Protein AF-A0A0N1IHG7-F1 (afdb_monomer_lite)

Radius of gyration: 20.76 Å; chains: 1; bounding box: 56×46×60 Å

Structure (mmCIF, N/CA/C/O backbone):
data_AF-A0A0N1IHG7-F1
#
_entry.id   AF-A0A0N1IHG7-F1
#
loop_
_atom_site.group_PDB
_atom_site.id
_atom_site.type_symbol
_atom_site.label_atom_id
_atom_site.label_alt_id
_atom_site.label_comp_id
_atom_site.label_asym_id
_atom_site.label_entity_id
_atom_site.label_seq_id
_atom_site.pdbx_PDB_ins_code
_atom_site.Cartn_x
_atom_site.Cartn_y
_atom_site.Cartn_z
_atom_site.occupancy
_atom_site.B_iso_or_equiv
_atom_site.auth_seq_id
_atom_site.auth_comp_id
_atom_site.auth_asym_id
_atom_site.auth_atom_id
_atom_site.pdbx_PDB_model_num
ATOM 1 N N . MET A 1 1 ? -15.729 8.160 -30.202 1.00 29.27 1 MET A N 1
ATOM 2 C CA . MET A 1 1 ? -15.538 6.696 -30.216 1.00 29.27 1 MET A CA 1
ATOM 3 C C . MET A 1 1 ? -15.506 6.247 -28.772 1.00 29.27 1 MET A C 1
ATOM 5 O O . MET A 1 1 ? -14.594 6.650 -28.059 1.00 29.27 1 MET A O 1
ATOM 9 N N . SER A 1 2 ? -16.552 5.561 -28.315 1.00 24.92 2 SER A N 1
ATOM 10 C CA . SER A 1 2 ? -16.575 4.962 -26.982 1.00 24.92 2 SER A CA 1
ATOM 11 C C . SER A 1 2 ? -15.458 3.929 -26.916 1.00 24.92 2 SER A C 1
ATOM 13 O O . SER A 1 2 ? -15.389 3.026 -27.747 1.00 24.92 2 SER A O 1
ATOM 15 N N . LEU A 1 3 ? -14.539 4.114 -25.973 1.00 27.12 3 LEU A N 1
ATOM 16 C CA . LEU A 1 3 ? -13.609 3.069 -25.578 1.00 27.12 3 LEU A CA 1
ATOM 17 C C . LEU A 1 3 ? -14.445 2.049 -24.812 1.00 27.12 3 LEU A C 1
ATOM 19 O O . LEU A 1 3 ? -14.633 2.182 -23.605 1.00 27.12 3 LEU A O 1
ATOM 23 N N . ASP A 1 4 ? -15.023 1.100 -25.545 1.00 29.78 4 ASP A N 1
ATOM 24 C CA . ASP A 1 4 ? -15.575 -0.101 -24.941 1.00 29.78 4 ASP A CA 1
ATOM 25 C C . ASP A 1 4 ? -14.462 -0.745 -24.120 1.00 29.78 4 ASP A C 1
ATOM 27 O O . ASP A 1 4 ? -13.365 -1.024 -24.615 1.00 29.78 4 ASP A O 1
ATOM 31 N N . HIS A 1 5 ? -14.741 -0.912 -22.832 1.00 37.22 5 HIS A N 1
ATOM 32 C CA . HIS A 1 5 ? -13.930 -1.710 -21.939 1.00 37.22 5 HIS A CA 1
ATOM 33 C C . HIS A 1 5 ? -13.859 -3.118 -22.533 1.00 37.22 5 HIS A C 1
ATOM 35 O O . HIS A 1 5 ? -14.821 -3.873 -22.448 1.00 37.22 5 HIS A O 1
ATOM 41 N N . GLN A 1 6 ? -12.731 -3.481 -23.144 1.00 35.56 6 GLN A N 1
ATOM 42 C CA . GLN A 1 6 ? -12.435 -4.885 -23.394 1.00 35.56 6 GLN A CA 1
ATOM 43 C C . GLN A 1 6 ? -12.382 -5.571 -22.026 1.00 35.56 6 GLN A C 1
ATOM 45 O O . GLN A 1 6 ? -11.442 -5.367 -21.254 1.00 35.56 6 GLN A O 1
ATOM 50 N N . GLU A 1 7 ? -13.435 -6.316 -21.695 1.00 34.97 7 GLU A N 1
ATOM 51 C CA . GLU A 1 7 ? -13.493 -7.140 -20.496 1.00 34.97 7 GLU A CA 1
ATOM 52 C C . GLU A 1 7 ? -12.372 -8.183 -20.576 1.00 34.97 7 GLU A C 1
ATOM 54 O O . GLU A 1 7 ? -12.338 -9.043 -21.449 1.00 34.97 7 GLU A O 1
ATOM 59 N N . LEU A 1 8 ? -11.399 -8.075 -19.670 1.00 36.69 8 LEU A N 1
ATOM 60 C CA . LEU A 1 8 ? -10.253 -8.982 -19.548 1.00 36.69 8 LEU A CA 1
ATOM 61 C C . LEU A 1 8 ? -10.621 -10.263 -18.760 1.00 36.69 8 LEU A C 1
ATOM 63 O O . LEU A 1 8 ? -9.772 -10.894 -18.121 1.00 36.69 8 LEU A O 1
ATOM 67 N N . THR A 1 9 ? -11.894 -10.653 -18.802 1.00 35.91 9 THR A N 1
ATOM 68 C CA . THR A 1 9 ? -12.487 -11.807 -18.107 1.00 35.91 9 THR A CA 1
ATOM 69 C C . THR A 1 9 ? -11.886 -13.131 -18.581 1.00 35.91 9 THR A C 1
ATOM 71 O O . THR A 1 9 ? -11.551 -13.981 -17.756 1.00 35.91 9 THR A O 1
ATOM 74 N N . ASP A 1 10 ? -11.589 -13.255 -19.876 1.00 30.66 10 ASP A N 1
ATOM 75 C CA . ASP A 1 10 ? -11.078 -14.485 -20.513 1.00 30.66 10 ASP A CA 1
ATOM 76 C C . ASP A 1 10 ? -9.675 -14.928 -20.053 1.00 30.66 10 ASP A C 1
ATOM 78 O O . ASP A 1 10 ? -9.200 -16.016 -20.375 1.00 30.66 10 ASP A O 1
ATOM 82 N N . ILE A 1 11 ? -8.984 -14.086 -19.285 1.00 34.50 11 ILE A N 1
ATOM 83 C CA . ILE A 1 11 ? -7.619 -14.314 -18.782 1.00 34.50 11 ILE A CA 1
ATOM 84 C C . ILE A 1 11 ? -7.539 -14.223 -17.251 1.00 34.50 11 ILE A C 1
ATOM 86 O O . ILE A 1 11 ? -6.444 -14.194 -16.685 1.00 34.50 11 ILE A O 1
ATOM 90 N N . GLY A 1 12 ? -8.695 -14.180 -16.577 1.00 30.64 12 GLY A N 1
ATOM 91 C CA . GLY A 1 12 ? -8.805 -14.133 -15.120 1.00 30.64 12 GLY A CA 1
ATOM 92 C C . GLY A 1 12 ? -8.640 -12.744 -14.501 1.00 30.64 12 GLY A C 1
ATOM 93 O O . GLY A 1 12 ? -8.344 -12.662 -13.310 1.00 30.64 12 GLY A O 1
ATOM 94 N N . PHE A 1 13 ? -8.811 -11.672 -15.282 1.00 31.95 13 PHE A N 1
ATOM 95 C CA . PHE A 1 13 ? -8.812 -10.296 -14.791 1.00 31.95 13 PHE A CA 1
ATOM 96 C C . PHE A 1 13 ? -10.245 -9.752 -14.818 1.00 31.95 13 PHE A C 1
ATOM 98 O O . PHE A 1 13 ? -10.662 -9.054 -15.739 1.00 31.95 13 PHE A O 1
ATOM 105 N N . GLU A 1 14 ? -11.026 -10.094 -13.798 1.00 37.38 14 GLU A N 1
ATOM 106 C CA . GLU A 1 14 ? -12.290 -9.408 -13.543 1.00 37.38 14 GLU A CA 1
ATOM 107 C C . GLU A 1 14 ? -11.989 -8.046 -12.918 1.00 37.38 14 GLU A C 1
ATOM 109 O O . GLU A 1 14 ? -11.330 -7.947 -11.879 1.00 37.38 14 GLU A O 1
ATOM 114 N N . HIS A 1 15 ? -12.519 -6.979 -13.513 1.00 36.69 15 HIS A N 1
ATOM 115 C CA . HIS A 1 15 ? -12.755 -5.760 -12.757 1.00 36.69 15 HIS A CA 1
ATOM 116 C C . HIS A 1 15 ? -13.780 -6.143 -11.685 1.00 36.69 15 HIS A C 1
ATOM 118 O O . HIS A 1 15 ? -14.949 -6.330 -12.004 1.00 36.69 15 HIS A O 1
ATOM 124 N N . ILE A 1 16 ? -13.335 -6.363 -10.444 1.00 39.72 16 ILE A N 1
ATOM 125 C CA . ILE A 1 16 ? -14.184 -6.879 -9.363 1.00 39.72 16 ILE A CA 1
ATOM 126 C C . ILE A 1 16 ? -15.260 -5.833 -9.033 1.00 39.72 16 ILE A C 1
ATOM 128 O O . ILE A 1 16 ? -15.091 -4.987 -8.157 1.00 39.72 16 ILE A O 1
ATOM 132 N N . SER A 1 17 ? -16.363 -5.869 -9.774 1.00 34.59 17 SER A N 1
ATOM 133 C CA . SER A 1 17 ? -17.566 -5.069 -9.554 1.00 34.59 17 SER A CA 1
ATOM 134 C C . SER A 1 17 ? -18.592 -5.830 -8.703 1.00 34.59 17 SER A C 1
ATOM 136 O O . SER A 1 17 ? -19.534 -5.227 -8.192 1.00 34.59 17 SER A O 1
ATOM 138 N N . GLY A 1 18 ? -18.381 -7.134 -8.464 1.00 38.06 18 GLY A N 1
ATOM 139 C CA . GLY A 1 18 ? -19.281 -8.007 -7.709 1.00 38.06 18 GLY A CA 1
ATOM 140 C C . GLY A 1 18 ? -18.638 -8.675 -6.488 1.00 38.06 18 GLY A C 1
ATOM 141 O O . GLY A 1 18 ? -17.516 -9.175 -6.533 1.00 38.06 18 GLY A O 1
ATOM 142 N N . LYS A 1 19 ? -19.382 -8.742 -5.373 1.00 45.25 19 LYS A N 1
ATOM 143 C CA . LYS A 1 19 ? -18.964 -9.434 -4.135 1.00 45.25 19 LYS A CA 1
ATOM 144 C C . LYS A 1 19 ? -18.902 -10.969 -4.267 1.00 45.25 19 LYS A C 1
ATOM 146 O O . LYS A 1 19 ? -18.224 -11.592 -3.456 1.00 45.25 19 LYS A O 1
ATOM 151 N N . ARG A 1 20 ? -19.613 -11.577 -5.230 1.00 41.41 20 ARG A N 1
ATOM 152 C CA . ARG A 1 20 ? -19.748 -13.045 -5.356 1.00 41.41 20 ARG A CA 1
ATOM 153 C C . ARG A 1 20 ? -18.554 -13.717 -6.050 1.00 41.41 20 ARG A C 1
ATOM 155 O O . ARG A 1 20 ? -18.070 -14.714 -5.524 1.00 41.41 20 ARG A O 1
ATOM 162 N N . ASP A 1 21 ? -18.015 -13.137 -7.123 1.00 49.88 21 ASP A N 1
ATOM 163 C CA . ASP A 1 21 ? -16.939 -13.772 -7.913 1.00 49.88 21 ASP A CA 1
ATOM 164 C C . ASP A 1 21 ? -15.535 -13.539 -7.327 1.00 49.88 21 ASP A C 1
ATOM 166 O O . ASP A 1 21 ? -14.625 -14.362 -7.466 1.00 49.88 21 ASP A O 1
ATOM 170 N N . ARG A 1 22 ? -15.379 -12.470 -6.533 1.00 49.56 22 ARG A N 1
ATOM 171 C CA . ARG A 1 22 ? -14.119 -12.105 -5.868 1.00 49.56 22 ARG A CA 1
ATOM 172 C C . ARG A 1 22 ? -13.537 -13.230 -5.010 1.00 49.56 22 ARG A C 1
ATOM 174 O O . ARG A 1 22 ? -12.352 -13.532 -5.111 1.00 49.56 22 ARG A O 1
ATOM 181 N N . ALA A 1 23 ? -14.351 -13.822 -4.138 1.00 52.00 23 ALA A N 1
ATOM 182 C CA . ALA A 1 23 ? -13.887 -14.835 -3.190 1.00 52.00 23 ALA A CA 1
ATOM 183 C C . ALA A 1 23 ? -13.467 -16.130 -3.904 1.00 52.00 23 ALA A C 1
ATOM 185 O O . ALA A 1 23 ? -12.446 -16.724 -3.562 1.00 52.00 23 ALA A O 1
ATOM 186 N N . MET A 1 24 ? -14.215 -16.531 -4.936 1.00 51.03 24 MET A N 1
ATOM 187 C CA . MET A 1 24 ? -13.922 -17.723 -5.732 1.00 51.03 24 MET A CA 1
ATOM 188 C C . MET A 1 24 ? -12.619 -17.561 -6.526 1.00 51.03 24 MET A C 1
ATOM 190 O O . MET A 1 24 ? -11.776 -18.460 -6.524 1.00 51.03 24 MET A O 1
ATOM 194 N N . ASN A 1 25 ? -12.407 -16.384 -7.121 1.00 53.41 25 ASN A N 1
ATOM 195 C CA . ASN A 1 25 ? -11.183 -16.062 -7.851 1.00 53.41 25 ASN A CA 1
ATOM 196 C C . ASN A 1 25 ? -9.951 -15.971 -6.936 1.00 53.41 25 ASN A C 1
ATOM 198 O O . ASN A 1 25 ? -8.902 -16.522 -7.277 1.00 53.41 25 ASN A O 1
ATOM 202 N N . ILE A 1 26 ? -10.080 -15.368 -5.748 1.00 56.19 26 ILE A N 1
ATOM 203 C CA . ILE A 1 26 ? -9.013 -15.359 -4.732 1.00 56.19 26 ILE A CA 1
ATOM 204 C C . ILE A 1 26 ? -8.651 -16.790 -4.316 1.00 56.19 26 ILE A C 1
ATOM 206 O O . ILE A 1 26 ? -7.471 -17.146 -4.341 1.00 56.19 26 ILE A O 1
ATOM 210 N N . ASN A 1 27 ? -9.650 -17.625 -4.011 1.00 57.03 27 ASN A N 1
ATOM 211 C CA . ASN A 1 27 ? -9.433 -19.019 -3.622 1.00 57.03 27 ASN A CA 1
ATOM 212 C C . ASN A 1 27 ? -8.726 -19.815 -4.727 1.00 57.03 27 ASN A C 1
ATOM 214 O O . ASN A 1 27 ? -7.781 -20.551 -4.446 1.00 57.03 27 ASN A O 1
ATOM 218 N N . ARG A 1 28 ? -9.120 -19.625 -5.994 1.00 58.19 28 ARG A N 1
ATOM 219 C CA . ARG A 1 28 ? -8.477 -20.269 -7.148 1.00 58.19 28 ARG A CA 1
ATOM 220 C C . ARG A 1 28 ? -6.999 -19.887 -7.254 1.00 58.19 28 ARG A C 1
ATOM 222 O O . ARG A 1 28 ? -6.150 -20.772 -7.322 1.00 58.19 28 ARG A O 1
ATOM 229 N N . VAL A 1 29 ? -6.680 -18.591 -7.209 1.00 56.41 29 VAL A N 1
ATOM 230 C CA . VAL A 1 29 ? -5.293 -18.093 -7.299 1.00 56.41 29 VAL A CA 1
ATOM 231 C C . VAL A 1 29 ? -4.447 -18.559 -6.110 1.00 56.41 29 VAL A C 1
ATOM 233 O O . VAL A 1 29 ? -3.299 -18.959 -6.295 1.00 56.41 29 VAL A O 1
ATOM 236 N N . GLN A 1 30 ? -5.010 -18.570 -4.900 1.00 60.28 30 GLN A N 1
ATOM 237 C CA . GLN A 1 30 ? -4.320 -19.071 -3.708 1.00 60.28 30 GLN A CA 1
ATOM 238 C C . GLN A 1 30 ? -4.076 -20.587 -3.772 1.00 60.28 30 GLN A C 1
ATOM 240 O O . GLN A 1 30 ? -2.971 -21.025 -3.461 1.00 60.28 30 GLN A O 1
ATOM 245 N N . SER A 1 31 ? -5.060 -21.377 -4.220 1.00 54.59 31 SER A N 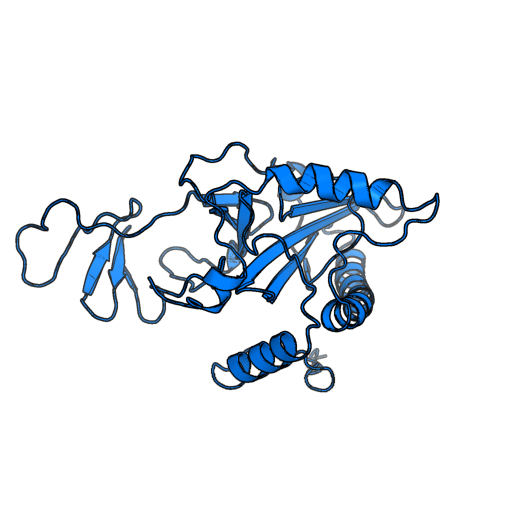1
ATOM 246 C CA . SER A 1 31 ? -4.948 -22.840 -4.338 1.00 54.59 31 SER A CA 1
ATOM 247 C C . SER A 1 31 ? -3.949 -23.295 -5.405 1.00 54.59 31 SER A C 1
ATOM 249 O O . SER A 1 31 ? -3.343 -24.355 -5.273 1.00 54.59 31 SER A O 1
ATOM 251 N N . ALA A 1 32 ? -3.741 -22.483 -6.448 1.00 53.59 32 ALA A N 1
ATOM 252 C CA . ALA A 1 32 ? -2.788 -22.770 -7.518 1.00 53.59 32 ALA A CA 1
ATOM 253 C C . ALA A 1 32 ? -1.330 -22.504 -7.104 1.00 53.59 32 ALA A C 1
ATOM 255 O O . ALA A 1 32 ? -0.395 -22.936 -7.783 1.00 53.59 32 ALA A O 1
ATOM 256 N N . LYS A 1 33 ? -1.117 -21.782 -5.998 1.00 60.56 33 LYS A N 1
ATOM 257 C CA . LYS A 1 33 ? 0.212 -21.356 -5.573 1.00 60.56 33 LYS A CA 1
ATOM 258 C C . LYS A 1 33 ? 0.940 -22.504 -4.888 1.00 60.56 33 LYS A C 1
ATOM 260 O O . LYS A 1 33 ? 0.543 -22.974 -3.826 1.00 60.56 33 LYS A O 1
ATOM 265 N N . GLN A 1 34 ? 2.058 -22.922 -5.469 1.00 55.75 34 GLN A N 1
ATOM 266 C CA . GLN A 1 34 ? 2.934 -23.912 -4.849 1.00 55.75 34 GLN A CA 1
ATOM 267 C C . GLN A 1 34 ? 3.624 -23.307 -3.614 1.00 55.75 34 GLN A C 1
ATOM 269 O O . GLN A 1 34 ? 4.513 -22.455 -3.724 1.00 55.75 34 GLN A O 1
ATOM 274 N N . ILE A 1 35 ? 3.196 -23.747 -2.430 1.00 59.44 35 ILE A N 1
ATOM 275 C CA . ILE A 1 35 ? 3.730 -23.321 -1.133 1.00 59.44 35 ILE A CA 1
ATOM 276 C C . ILE A 1 35 ? 5.043 -24.076 -0.882 1.00 59.44 35 ILE A C 1
ATOM 278 O O . ILE A 1 35 ? 5.054 -25.299 -0.813 1.00 59.44 35 ILE A O 1
ATOM 282 N N . GLY A 1 36 ? 6.161 -23.351 -0.789 1.00 55.41 36 GLY A N 1
ATOM 283 C CA . GLY A 1 36 ? 7.450 -23.918 -0.373 1.00 55.41 36 GLY A CA 1
ATOM 284 C C . GLY A 1 36 ? 7.579 -24.012 1.153 1.00 55.41 36 GLY A C 1
ATOM 285 O O . GLY A 1 36 ? 6.851 -23.344 1.882 1.00 55.41 36 GLY A O 1
ATOM 286 N N . ASP A 1 37 ? 8.557 -24.779 1.640 1.00 51.75 37 ASP A N 1
ATOM 287 C CA . ASP A 1 37 ? 8.625 -25.227 3.046 1.00 51.75 37 ASP A CA 1
ATOM 288 C C . ASP A 1 37 ? 8.897 -24.123 4.091 1.00 51.75 37 ASP A C 1
ATOM 290 O O . ASP A 1 37 ? 8.666 -24.326 5.283 1.00 51.75 37 ASP A O 1
ATOM 294 N N . LYS A 1 38 ? 9.415 -22.953 3.680 1.00 66.25 38 LYS A N 1
ATOM 295 C CA . LYS A 1 38 ? 9.784 -21.835 4.578 1.00 66.25 38 LYS A CA 1
ATOM 296 C C . LYS A 1 38 ? 9.524 -20.472 3.935 1.00 66.25 38 LYS A C 1
ATOM 298 O O . LYS A 1 38 ? 10.442 -19.850 3.402 1.00 66.25 38 LYS A O 1
ATOM 303 N N . LEU A 1 39 ? 8.274 -20.018 3.966 1.00 71.75 39 LEU A N 1
ATOM 304 C CA . LEU A 1 39 ? 7.884 -18.673 3.528 1.00 71.75 39 LEU A CA 1
ATOM 305 C C . LEU A 1 39 ? 8.076 -17.642 4.657 1.00 71.75 39 LEU A C 1
ATOM 307 O O . LEU A 1 39 ? 7.811 -17.969 5.815 1.00 71.75 39 LEU A O 1
ATOM 311 N N . PRO A 1 40 ? 8.508 -16.405 4.342 1.00 76.56 40 PRO A N 1
ATOM 312 C CA . PRO A 1 40 ? 8.537 -15.319 5.318 1.00 76.56 40 PRO A CA 1
ATOM 313 C C . PRO A 1 40 ? 7.111 -14.900 5.732 1.00 76.56 40 PRO A C 1
ATOM 315 O O . PRO A 1 40 ? 6.142 -15.245 5.042 1.00 76.56 40 PRO A O 1
ATOM 318 N N . PRO A 1 41 ? 6.961 -14.144 6.836 1.00 83.81 41 PRO A N 1
ATOM 319 C CA . PRO A 1 41 ? 5.683 -13.547 7.219 1.00 83.81 41 PRO A CA 1
ATOM 320 C C . PRO A 1 41 ? 5.040 -12.752 6.060 1.00 83.81 41 PRO A C 1
ATOM 322 O O . PRO A 1 41 ? 5.746 -12.093 5.291 1.00 83.81 41 PRO A O 1
ATOM 325 N N . PRO A 1 42 ? 3.705 -12.786 5.900 1.00 80.31 42 PRO A N 1
ATOM 326 C CA . PRO A 1 42 ? 3.033 -12.154 4.764 1.00 80.31 42 PRO A CA 1
ATOM 327 C C . PRO A 1 42 ? 2.925 -10.626 4.877 1.00 80.31 42 PRO A C 1
ATOM 329 O O . PRO A 1 42 ? 2.697 -9.968 3.862 1.00 80.31 42 PRO A O 1
ATOM 332 N N . TYR A 1 43 ? 3.090 -10.061 6.079 1.00 86.44 43 TYR A N 1
ATOM 333 C CA . TYR A 1 43 ? 2.893 -8.636 6.358 1.00 86.44 43 TYR A CA 1
ATOM 334 C C . TYR A 1 43 ? 4.183 -8.004 6.905 1.00 86.44 43 TYR A C 1
ATOM 336 O O . TYR A 1 43 ? 4.487 -8.188 8.082 1.00 86.44 43 TYR A O 1
ATOM 344 N N . PRO A 1 44 ? 4.969 -7.302 6.070 1.00 88.56 44 PRO A N 1
ATOM 345 C CA . PRO A 1 44 ? 6.137 -6.559 6.531 1.00 88.56 44 PRO A CA 1
ATOM 346 C C . PRO A 1 44 ? 5.745 -5.240 7.214 1.00 88.56 44 PRO A C 1
ATOM 348 O O . PRO A 1 44 ? 4.673 -4.687 6.965 1.00 88.56 44 PRO A O 1
ATOM 351 N N . ASN A 1 45 ? 6.632 -4.710 8.047 1.00 89.88 45 ASN A N 1
ATOM 352 C CA . ASN A 1 45 ? 6.504 -3.410 8.695 1.00 89.88 45 ASN A CA 1
ATOM 353 C C . ASN A 1 45 ? 6.881 -2.294 7.713 1.00 89.88 45 ASN A C 1
ATOM 355 O O . ASN A 1 45 ? 7.953 -2.321 7.103 1.00 89.88 45 ASN A O 1
ATOM 359 N N . GLY A 1 46 ? 6.002 -1.312 7.541 1.00 91.62 46 GLY A N 1
ATOM 360 C CA . GLY A 1 46 ? 6.204 -0.215 6.606 1.00 91.62 46 GLY A CA 1
ATOM 361 C C . GLY A 1 46 ? 4.926 0.519 6.216 1.00 91.62 46 GLY A C 1
ATOM 362 O O . GLY A 1 46 ? 3.839 0.263 6.730 1.00 91.62 46 GLY A O 1
ATOM 363 N N . TRP A 1 47 ? 5.067 1.437 5.263 1.00 92.00 47 TRP A N 1
ATOM 364 C CA . TRP A 1 47 ? 3.951 2.164 4.660 1.00 92.00 47 TRP A CA 1
ATOM 365 C C . TRP A 1 47 ? 3.281 1.349 3.558 1.00 92.00 47 TRP A C 1
ATOM 367 O O . TRP A 1 47 ? 3.978 0.707 2.784 1.00 92.00 47 TRP A O 1
ATOM 377 N N . PHE A 1 48 ? 1.955 1.418 3.427 1.00 91.12 48 PHE A N 1
ATOM 378 C CA . PHE A 1 48 ? 1.203 0.760 2.350 1.00 91.12 48 PHE A CA 1
ATOM 379 C C . PHE A 1 48 ? 0.103 1.670 1.801 1.00 91.12 48 PHE A C 1
ATOM 381 O O . PHE A 1 48 ? -0.675 2.231 2.572 1.00 91.12 48 PHE A O 1
ATOM 388 N N . ALA A 1 49 ? 0.008 1.797 0.476 1.00 90.69 49 ALA A N 1
ATOM 389 C CA . ALA A 1 49 ? -1.042 2.582 -0.172 1.00 90.69 49 ALA A CA 1
ATOM 390 C C . ALA A 1 49 ? -2.384 1.829 -0.125 1.00 90.69 49 ALA A C 1
ATOM 392 O O . ALA A 1 49 ? -2.503 0.694 -0.614 1.00 90.69 49 ALA A O 1
ATOM 393 N N . VAL A 1 50 ? -3.411 2.456 0.451 1.00 86.94 50 VAL A N 1
ATOM 394 C CA . VAL A 1 50 ? -4.706 1.799 0.703 1.00 86.94 50 VAL A CA 1
ATOM 395 C C . VAL A 1 50 ? -5.837 2.296 -0.188 1.00 86.94 50 VAL A C 1
ATOM 397 O O . VAL A 1 50 ? -6.669 1.479 -0.585 1.00 86.94 50 VAL A O 1
ATOM 400 N N . VAL A 1 51 ? -5.843 3.580 -0.551 1.00 87.31 51 VAL A N 1
ATOM 401 C CA . VAL A 1 51 ? -6.851 4.204 -1.422 1.00 87.31 51 VAL A CA 1
ATOM 402 C C . VAL A 1 51 ? -6.234 5.376 -2.184 1.00 87.31 51 VAL A C 1
ATOM 404 O O . VAL A 1 51 ? -5.306 6.010 -1.684 1.00 87.31 51 VAL A O 1
ATOM 407 N N . GLU A 1 52 ? -6.730 5.678 -3.384 1.00 87.19 52 GLU A N 1
ATOM 408 C CA . GLU A 1 52 ? -6.365 6.925 -4.063 1.00 87.19 52 GLU A CA 1
ATOM 409 C C . GLU A 1 52 ? -6.968 8.118 -3.316 1.00 87.19 52 GLU A C 1
ATOM 411 O O . GLU A 1 52 ? -8.152 8.115 -2.971 1.00 87.19 52 GLU A O 1
ATOM 416 N N . SER A 1 53 ? -6.191 9.183 -3.144 1.00 89.31 53 SER A N 1
ATOM 417 C CA . SER A 1 53 ? -6.640 10.432 -2.520 1.00 89.31 53 SER A CA 1
ATOM 418 C C . SER A 1 53 ? -7.921 10.964 -3.145 1.00 89.31 53 SER A C 1
ATOM 420 O O . SER A 1 53 ? -8.857 11.379 -2.468 1.00 89.31 53 SER A O 1
ATOM 422 N N . ARG A 1 54 ? -7.992 10.904 -4.478 1.00 85.81 54 ARG A N 1
ATOM 423 C CA . ARG A 1 54 ? -9.142 11.399 -5.234 1.00 85.81 54 ARG A CA 1
ATOM 424 C C . ARG A 1 54 ? -10.419 10.594 -4.986 1.00 85.81 54 ARG A C 1
ATOM 426 O O . ARG A 1 54 ? -11.491 11.143 -5.231 1.00 85.81 54 ARG A O 1
ATOM 433 N N . ASP A 1 55 ? -10.320 9.343 -4.546 1.00 85.19 55 ASP A N 1
ATOM 434 C CA . ASP A 1 55 ? -11.476 8.473 -4.315 1.00 85.19 55 ASP A CA 1
ATOM 435 C C . ASP A 1 55 ? -12.034 8.659 -2.891 1.00 85.19 55 ASP A C 1
ATOM 437 O O . ASP A 1 55 ? -13.221 8.432 -2.653 1.00 85.19 55 ASP A O 1
ATOM 441 N N . LEU A 1 56 ? -11.223 9.173 -1.958 1.00 87.06 56 LEU A N 1
ATOM 442 C CA . LEU A 1 56 ? -11.646 9.539 -0.607 1.00 87.06 56 LEU A CA 1
ATOM 443 C C . LEU A 1 56 ? -12.124 11.000 -0.555 1.00 87.06 56 LEU A C 1
ATOM 445 O O . LEU A 1 56 ? -11.389 11.920 -0.206 1.00 87.06 56 LEU A O 1
ATOM 449 N N . LYS A 1 57 ? -13.388 11.232 -0.921 1.00 87.12 57 LYS A N 1
ATOM 450 C CA . LYS A 1 57 ? -13.987 12.577 -0.870 1.00 87.12 57 LYS A CA 1
ATOM 451 C C . LYS A 1 57 ? -14.246 13.036 0.568 1.00 87.12 57 LYS A C 1
ATOM 453 O O . LYS A 1 57 ? -14.583 12.234 1.436 1.00 87.12 57 LYS A O 1
ATOM 458 N N . VAL A 1 58 ? -14.177 14.350 0.794 1.00 85.50 58 VAL A N 1
ATOM 459 C CA . VAL A 1 58 ? -14.498 14.972 2.089 1.00 85.50 58 VAL A CA 1
ATOM 460 C C . VAL A 1 58 ? -15.893 14.542 2.558 1.00 85.50 58 VAL A C 1
ATOM 462 O O . VAL A 1 58 ? -16.860 14.592 1.796 1.00 85.50 58 VAL A O 1
ATOM 465 N N . GLY A 1 59 ? -15.987 14.089 3.811 1.00 82.81 59 GLY A N 1
ATOM 466 C CA . GLY A 1 59 ? -17.236 13.611 4.415 1.00 82.81 59 GLY A CA 1
ATOM 467 C C . GLY A 1 59 ? -17.729 12.256 3.892 1.00 82.81 59 GLY A C 1
ATOM 468 O O . GLY A 1 59 ? -18.844 11.848 4.220 1.00 82.81 59 GLY A O 1
ATOM 469 N N . LYS A 1 60 ? -16.939 11.552 3.073 1.00 82.38 60 LYS A N 1
ATOM 470 C CA . LYS A 1 60 ? -17.233 10.189 2.616 1.00 82.38 60 LYS A CA 1
ATOM 471 C C . LYS A 1 60 ? -16.313 9.182 3.293 1.00 82.38 60 LYS A C 1
ATOM 473 O O . LYS A 1 60 ? -15.244 9.512 3.793 1.00 82.38 60 LYS A O 1
ATOM 478 N N . MET A 1 61 ? -16.763 7.935 3.291 1.00 78.56 61 MET A N 1
ATOM 479 C CA . MET A 1 61 ? -16.021 6.795 3.802 1.00 78.56 61 MET A CA 1
ATOM 480 C C . MET A 1 61 ? -15.747 5.837 2.651 1.00 78.56 61 MET A C 1
ATOM 482 O O . MET A 1 61 ? -16.635 5.572 1.840 1.00 78.56 61 MET A O 1
ATOM 486 N N . VAL A 1 62 ? -14.524 5.317 2.595 1.00 78.88 62 VAL A N 1
ATOM 487 C CA . VAL A 1 62 ? -14.140 4.274 1.648 1.00 78.88 62 VAL A CA 1
ATOM 488 C C . VAL A 1 62 ? -13.700 3.056 2.436 1.00 78.88 62 VAL A C 1
ATOM 490 O O . VAL A 1 62 ? -12.912 3.144 3.374 1.00 78.88 62 VAL A O 1
ATOM 493 N N . SER A 1 63 ? -14.242 1.913 2.045 1.00 75.81 63 SER A N 1
ATOM 494 C CA . SER A 1 63 ? -13.807 0.628 2.550 1.00 75.81 63 SER A CA 1
ATOM 495 C C . SER A 1 63 ? -12.559 0.165 1.808 1.00 75.81 63 SER A C 1
ATOM 497 O O . SER A 1 63 ? -12.525 0.199 0.577 1.00 75.81 63 SER A O 1
ATOM 499 N N . VAL A 1 64 ? -11.548 -0.276 2.552 1.00 75.19 64 VAL A N 1
ATOM 500 C CA . VAL A 1 64 ? -10.301 -0.799 1.996 1.00 75.19 64 VAL A CA 1
ATOM 501 C C . VAL A 1 64 ? -9.988 -2.148 2.621 1.00 75.19 64 VAL A C 1
ATOM 503 O O . VAL A 1 64 ? -10.110 -2.321 3.831 1.00 75.19 64 VAL A O 1
ATOM 506 N N . ASP A 1 65 ? -9.552 -3.087 1.788 1.00 72.31 65 ASP A N 1
ATOM 507 C CA . ASP A 1 65 ? -8.891 -4.300 2.252 1.00 72.31 65 ASP A CA 1
ATOM 508 C C . ASP A 1 65 ? -7.384 -4.037 2.244 1.00 72.31 65 ASP A C 1
ATOM 510 O O . ASP A 1 65 ? -6.841 -3.558 1.242 1.00 72.31 65 ASP A O 1
ATOM 514 N N . ALA A 1 66 ? -6.718 -4.319 3.359 1.00 75.25 66 ALA A N 1
ATOM 515 C CA . ALA A 1 66 ? -5.269 -4.253 3.493 1.00 75.25 66 ALA A CA 1
ATOM 516 C C . ALA A 1 66 ? -4.836 -5.068 4.717 1.00 75.25 66 ALA A C 1
ATOM 518 O O . ALA A 1 66 ? -5.529 -5.084 5.733 1.00 75.25 66 ALA A O 1
ATOM 519 N N . LEU A 1 67 ? -3.670 -5.710 4.627 1.00 77.00 67 LEU A N 1
ATOM 520 C CA . LEU A 1 67 ? -2.979 -6.375 5.738 1.00 77.00 67 LEU A CA 1
ATOM 521 C C . LEU A 1 67 ? -3.814 -7.472 6.428 1.00 77.00 67 LEU A C 1
ATOM 523 O O . LEU A 1 67 ? -3.639 -7.734 7.614 1.00 77.00 67 LEU A O 1
ATOM 527 N N . GLY A 1 68 ? -4.736 -8.108 5.698 1.00 60.72 68 GLY A N 1
ATOM 528 C CA . GLY A 1 68 ? -5.635 -9.130 6.242 1.00 60.72 68 GLY A CA 1
ATOM 529 C C . GLY A 1 68 ? -6.755 -8.595 7.139 1.00 60.72 68 GLY A C 1
ATOM 530 O O . GLY A 1 68 ? -7.460 -9.392 7.745 1.00 60.72 68 GLY A O 1
ATOM 531 N N . CYS A 1 69 ? -6.939 -7.274 7.247 1.00 62.09 69 CYS A N 1
ATOM 532 C CA . CYS A 1 69 ? -7.993 -6.681 8.071 1.00 62.09 69 CYS A CA 1
ATOM 533 C C . CYS A 1 69 ? -9.275 -6.415 7.264 1.00 62.09 69 CYS A C 1
ATOM 535 O O . CYS A 1 69 ? -9.217 -5.834 6.177 1.00 62.09 69 CYS A O 1
ATOM 537 N N . ALA A 1 70 ? -10.436 -6.757 7.839 1.00 47.78 70 ALA A N 1
ATOM 538 C CA . ALA A 1 70 ? -11.757 -6.447 7.293 1.00 47.78 70 ALA A CA 1
ATOM 539 C C . ALA A 1 70 ? -12.483 -5.319 8.062 1.00 47.78 70 ALA A C 1
ATOM 541 O O . ALA A 1 70 ? -12.867 -5.452 9.215 1.00 47.78 70 ALA A O 1
ATOM 542 N N . ASN A 1 71 ? -12.687 -4.207 7.356 1.00 53.97 71 ASN A N 1
ATOM 543 C CA . ASN A 1 71 ? -13.949 -3.491 7.130 1.00 53.97 71 ASN A CA 1
ATOM 544 C C . ASN A 1 71 ? -14.901 -3.074 8.281 1.00 53.97 71 ASN A C 1
ATOM 546 O O . ASN A 1 71 ? -15.931 -3.701 8.514 1.00 53.97 71 ASN A O 1
ATOM 550 N N . LEU A 1 72 ? -14.694 -1.870 8.827 1.00 49.03 72 LEU A N 1
ATOM 551 C CA . LEU A 1 72 ? -15.736 -1.116 9.555 1.00 49.03 72 LEU A CA 1
ATOM 552 C C . LEU A 1 72 ? -16.604 -0.219 8.645 1.00 49.03 72 LEU A C 1
ATOM 554 O O . LEU A 1 72 ? -17.551 0.409 9.114 1.00 49.03 72 LEU A O 1
ATOM 558 N N . ALA A 1 73 ? -16.283 -0.125 7.352 1.00 54.03 73 ALA A N 1
ATOM 559 C CA . ALA A 1 73 ? -16.835 0.888 6.457 1.00 54.03 73 ALA A CA 1
ATOM 560 C C . ALA A 1 73 ? -18.083 0.457 5.672 1.00 54.03 73 ALA A C 1
ATOM 562 O O . ALA A 1 73 ? -18.792 1.307 5.131 1.00 54.03 73 ALA A O 1
ATOM 563 N N . ILE A 1 74 ? -18.392 -0.842 5.594 1.00 53.84 74 ILE A N 1
ATOM 564 C CA . ILE A 1 74 ? -19.616 -1.303 4.922 1.00 53.84 74 ILE A CA 1
ATOM 565 C C . ILE A 1 74 ? -20.833 -0.884 5.746 1.00 53.84 74 ILE A C 1
ATOM 567 O O . ILE A 1 74 ? -21.118 -1.478 6.777 1.00 53.84 74 ILE A O 1
ATOM 571 N N . GLY A 1 75 ? -21.563 0.115 5.246 1.00 52.91 75 GLY A N 1
ATOM 572 C CA . GLY A 1 75 ? -22.799 0.634 5.837 1.00 52.91 75 GLY A CA 1
ATOM 573 C C . GLY A 1 75 ? -22.598 1.783 6.829 1.00 52.91 75 GLY A C 1
ATOM 574 O O . GLY A 1 75 ? -23.577 2.414 7.214 1.00 52.91 75 GLY A O 1
ATOM 575 N N . GLY A 1 76 ? -21.358 2.071 7.235 1.00 61.84 76 GLY A N 1
ATOM 576 C CA . GLY A 1 76 ? -21.051 3.154 8.169 1.00 61.84 76 GLY A CA 1
ATOM 577 C C . GLY A 1 76 ? -21.250 4.543 7.562 1.00 61.84 76 GLY A C 1
ATOM 578 O O . GLY A 1 76 ? -21.278 4.719 6.343 1.00 61.84 76 GLY A O 1
ATOM 579 N N . SER A 1 77 ? -21.372 5.550 8.423 1.00 74.94 77 SER A N 1
ATOM 580 C CA . SER A 1 77 ? -21.513 6.952 8.017 1.00 74.94 77 SER A CA 1
ATOM 581 C C . SER A 1 77 ? -20.461 7.832 8.684 1.00 74.94 77 SER A C 1
ATOM 583 O O . SER A 1 77 ? -19.889 7.479 9.716 1.00 74.94 77 SER A O 1
ATOM 585 N N . VAL A 1 78 ? -20.191 8.990 8.084 1.00 81.12 78 VAL A N 1
ATOM 586 C CA . VAL A 1 78 ? -19.355 10.036 8.682 1.00 81.12 78 VAL A CA 1
ATOM 587 C C . VAL A 1 78 ? -20.271 11.175 9.104 1.00 81.12 78 VAL A C 1
ATOM 589 O O . VAL A 1 78 ? -21.061 11.665 8.300 1.00 81.12 78 VAL A O 1
ATOM 592 N N . SER A 1 79 ? -20.165 11.594 10.362 1.00 73.62 79 SER A N 1
ATOM 593 C CA . SER A 1 79 ? -20.887 12.746 10.898 1.00 73.62 79 SER A CA 1
ATOM 594 C C . SER A 1 79 ? -19.904 13.653 11.629 1.00 73.62 79 SER A C 1
ATOM 596 O O . SER A 1 79 ? -19.415 13.317 12.713 1.00 73.62 79 SER A O 1
ATOM 598 N N . GLY A 1 80 ? -19.607 14.808 11.030 1.00 80.69 80 GLY A N 1
ATOM 599 C CA . GLY A 1 80 ? -18.521 15.681 11.478 1.00 80.69 80 GLY A CA 1
ATOM 600 C C . GLY A 1 80 ? -17.163 14.992 11.313 1.00 80.69 80 GLY A C 1
ATOM 601 O O . GLY A 1 80 ? -16.854 14.483 10.241 1.00 80.69 80 GLY A O 1
ATOM 602 N N . SER A 1 81 ? -16.373 14.946 12.387 1.00 81.69 81 SER A N 1
ATOM 603 C CA . SER A 1 81 ? -15.070 14.263 12.453 1.00 81.69 81 SER A CA 1
ATOM 604 C C . SER A 1 81 ? -15.148 12.823 12.981 1.00 81.69 81 SER A C 1
ATOM 606 O O . SER A 1 81 ? -14.123 12.235 13.325 1.00 81.69 81 SER A O 1
ATOM 608 N N . CYS A 1 82 ? -16.357 12.263 13.100 1.00 84.75 82 CYS A N 1
ATOM 609 C CA . CYS A 1 82 ? -16.578 10.940 13.677 1.00 84.75 82 CYS A CA 1
ATOM 610 C C . CYS A 1 82 ? -17.135 9.957 12.651 1.00 84.75 82 CYS A C 1
ATOM 612 O O . CYS A 1 82 ? -18.013 10.304 11.854 1.00 84.75 82 CYS A O 1
ATOM 614 N N . ILE A 1 83 ? -16.687 8.710 12.744 1.00 85.50 83 ILE A N 1
ATOM 615 C CA . ILE A 1 83 ? -17.296 7.580 12.045 1.00 85.50 83 ILE A CA 1
ATOM 616 C C . ILE A 1 83 ? -18.388 6.966 12.921 1.00 85.50 83 ILE A C 1
ATOM 618 O O . ILE A 1 83 ? -18.241 6.903 14.140 1.00 85.50 83 ILE A O 1
ATOM 622 N N . THR A 1 84 ? -19.476 6.509 12.308 1.00 81.88 84 THR A N 1
ATOM 623 C CA . THR A 1 84 ? -20.587 5.840 12.996 1.00 81.88 84 THR A CA 1
ATOM 624 C C . THR A 1 84 ? -20.711 4.409 12.493 1.00 81.88 84 THR A C 1
ATOM 626 O O . THR A 1 84 ? -20.821 4.175 11.286 1.00 81.88 84 THR A O 1
ATOM 629 N N . CYS A 1 85 ? -20.690 3.452 13.421 1.00 77.69 85 CYS A N 1
ATOM 630 C CA . CYS A 1 85 ? -20.865 2.034 13.129 1.00 77.69 85 CYS A CA 1
ATOM 631 C C . CYS A 1 85 ? -22.304 1.760 12.649 1.00 77.69 85 CYS A C 1
ATOM 633 O O . CYS A 1 85 ? -23.243 2.137 13.346 1.00 77.69 85 CYS A O 1
ATOM 635 N N . PRO A 1 86 ? -22.518 1.053 11.528 1.00 70.44 86 PRO A N 1
ATOM 636 C CA . PRO A 1 86 ? -23.864 0.777 11.018 1.00 70.44 86 PRO A CA 1
ATOM 637 C C . PRO A 1 86 ? -24.701 -0.139 11.908 1.00 70.44 86 PRO A C 1
ATOM 639 O O . PRO A 1 86 ? -25.924 -0.046 11.901 1.00 70.44 86 PRO A O 1
ATOM 642 N N . PHE A 1 87 ? -24.056 -1.039 12.649 1.00 69.50 87 PHE A N 1
ATOM 643 C CA . PHE A 1 87 ? -24.752 -2.042 13.451 1.00 69.50 87 PHE A CA 1
ATOM 644 C C . PHE A 1 87 ? -25.220 -1.459 14.776 1.00 69.50 87 PHE A C 1
ATOM 646 O O . PHE A 1 87 ? -26.407 -1.434 15.078 1.00 69.50 87 PHE A O 1
ATOM 653 N N . HIS A 1 88 ? -24.270 -0.947 15.551 1.00 78.81 88 HIS A N 1
ATOM 654 C CA . HIS A 1 88 ? -24.525 -0.529 16.925 1.00 78.81 88 HIS A CA 1
ATOM 655 C C . HIS A 1 88 ? -24.690 0.985 17.057 1.00 78.81 88 HIS A C 1
ATOM 657 O O . HIS A 1 88 ? -24.990 1.465 18.143 1.00 78.81 88 HIS A O 1
ATOM 663 N N . GLN A 1 89 ? -24.471 1.745 15.976 1.00 82.94 89 GLN A N 1
ATOM 664 C CA . GLN A 1 89 ? -24.540 3.213 15.953 1.00 82.94 89 GLN A CA 1
ATOM 665 C C . GLN A 1 89 ? -23.555 3.893 16.923 1.00 82.94 89 GLN A C 1
ATOM 667 O O . GLN A 1 89 ? -23.721 5.054 17.293 1.00 82.94 89 GLN A O 1
ATOM 672 N N . TRP A 1 90 ? -22.495 3.179 17.317 1.00 88.44 90 TRP A N 1
ATOM 673 C CA . TRP A 1 90 ? -21.397 3.738 18.105 1.00 88.44 90 TRP A CA 1
ATOM 674 C C . TRP A 1 90 ? -20.590 4.710 17.252 1.00 88.44 90 TRP A C 1
ATOM 676 O O . TRP A 1 90 ? -20.341 4.451 16.071 1.00 88.44 90 TRP A O 1
ATOM 686 N N . ARG A 1 91 ? -20.176 5.820 17.858 1.00 88.19 91 ARG A N 1
ATOM 687 C CA . ARG A 1 91 ? -19.431 6.893 17.200 1.00 88.19 91 ARG A CA 1
ATOM 688 C C . ARG A 1 91 ? -17.990 6.888 17.675 1.00 88.19 91 ARG A C 1
ATOM 690 O O . ARG A 1 91 ? -17.756 6.949 18.878 1.00 88.19 91 ARG A O 1
ATOM 697 N N . PHE A 1 92 ? -17.047 6.894 16.742 1.00 88.81 92 PHE A N 1
ATOM 698 C CA . PHE A 1 92 ? -15.615 6.949 17.030 1.00 88.81 92 PHE A CA 1
ATOM 699 C C . PHE A 1 92 ? -14.992 8.195 16.406 1.00 88.81 92 PHE A C 1
ATOM 701 O O . PHE A 1 92 ? -15.299 8.526 15.259 1.00 88.81 92 PHE A O 1
ATOM 708 N N . ASN A 1 93 ? -14.138 8.895 17.153 1.00 89.88 93 ASN A N 1
ATOM 709 C CA . ASN A 1 93 ? -13.396 10.052 16.645 1.00 89.88 93 ASN A CA 1
ATOM 710 C C . ASN A 1 93 ? -12.160 9.621 15.825 1.00 89.88 93 ASN A C 1
ATOM 712 O O . ASN A 1 93 ? -11.859 8.433 15.701 1.00 89.88 93 ASN A O 1
ATOM 716 N N . ALA A 1 94 ? -11.427 10.594 15.275 1.00 86.00 94 ALA A N 1
ATOM 717 C CA . ALA A 1 94 ? -10.205 10.351 14.498 1.00 86.00 94 ALA A CA 1
ATOM 718 C C . ALA A 1 94 ? -9.087 9.646 15.297 1.00 86.00 94 ALA A C 1
ATOM 720 O O . ALA A 1 94 ? -8.229 8.988 14.712 1.00 86.00 94 ALA A O 1
ATOM 721 N N . ASP A 1 95 ? -9.123 9.729 16.629 1.00 86.88 95 ASP A N 1
ATOM 722 C CA . ASP A 1 95 ? -8.203 9.028 17.527 1.00 86.88 95 ASP A CA 1
ATOM 723 C C . ASP A 1 95 ? -8.636 7.597 17.860 1.00 86.88 95 ASP A C 1
ATOM 725 O O . ASP A 1 95 ? -7.969 6.921 18.645 1.00 86.88 95 ASP A O 1
ATOM 729 N N . GLY A 1 96 ? -9.731 7.126 17.259 1.00 86.56 96 GLY A N 1
ATOM 730 C CA . GLY A 1 96 ? -10.295 5.802 17.488 1.00 86.56 96 GLY A CA 1
ATOM 731 C C . GLY A 1 96 ? -11.062 5.681 18.804 1.00 86.56 96 GLY A C 1
ATOM 732 O O . GLY A 1 96 ? -11.548 4.599 19.111 1.00 86.56 96 GLY A O 1
ATOM 733 N N . GLN A 1 97 ? -11.206 6.749 19.589 1.00 90.69 97 GLN A N 1
ATOM 734 C CA . GLN A 1 97 ? -11.948 6.711 20.849 1.00 90.69 97 GLN A CA 1
ATOM 735 C C . GLN A 1 97 ? -13.450 6.700 20.578 1.00 90.69 97 GLN A C 1
ATOM 737 O O . GLN A 1 97 ? -13.940 7.469 19.745 1.00 90.69 97 GLN A O 1
ATOM 742 N N . CYS A 1 98 ? -14.190 5.863 21.304 1.00 91.00 98 CYS A N 1
ATOM 743 C CA . CYS A 1 98 ? -15.643 5.907 21.288 1.00 91.00 98 CYS A CA 1
ATOM 744 C C . CYS A 1 98 ? -16.117 7.186 21.987 1.00 91.00 98 CYS A C 1
ATOM 746 O O . CYS A 1 98 ? -15.855 7.401 23.167 1.00 91.00 98 CYS A O 1
ATOM 748 N N . VAL A 1 99 ? -16.817 8.040 21.248 1.00 91.69 99 VAL A N 1
ATOM 749 C CA . VAL A 1 99 ? -17.328 9.339 21.710 1.00 91.69 99 VAL A CA 1
ATOM 750 C C . VAL A 1 99 ? -18.851 9.375 21.798 1.00 91.69 99 VAL A C 1
ATOM 752 O O . VAL A 1 99 ? -19.421 10.373 22.228 1.00 91.69 99 VAL A O 1
ATOM 755 N N . GLY A 1 100 ? -19.533 8.299 21.402 1.00 90.06 100 GLY A N 1
ATOM 756 C CA . GLY A 1 100 ? -20.976 8.188 21.581 1.00 90.06 100 GLY A CA 1
ATOM 757 C C . GLY A 1 100 ? -21.475 6.757 21.459 1.00 90.06 100 GLY A C 1
ATOM 758 O O . GLY A 1 100 ? -21.100 6.046 20.530 1.00 90.06 100 GLY A O 1
ATOM 759 N N . ILE A 1 101 ? -22.353 6.368 22.379 1.00 90.19 101 ILE A N 1
ATOM 760 C CA . ILE A 1 101 ? -23.106 5.112 22.352 1.00 90.19 101 ILE A CA 1
ATOM 761 C C . ILE A 1 101 ? -24.592 5.489 22.446 1.00 90.19 101 ILE A C 1
ATOM 763 O O . ILE A 1 101 ? -24.946 6.293 23.313 1.00 90.19 101 ILE A O 1
ATOM 767 N N . PRO A 1 102 ? -25.474 4.963 21.577 1.00 89.12 102 PRO A N 1
ATOM 768 C CA . PRO A 1 102 ? -26.901 5.256 21.663 1.00 89.12 102 PRO A CA 1
ATOM 769 C C . PRO A 1 102 ? -27.464 4.907 23.041 1.00 89.12 102 PRO A C 1
ATOM 771 O O . PRO A 1 102 ? -27.161 3.848 23.585 1.00 89.12 102 PRO A O 1
ATOM 774 N N . ASN A 1 103 ? -28.318 5.778 23.580 1.00 87.88 103 ASN A N 1
ATOM 775 C CA . ASN A 1 103 ? -28.994 5.592 24.871 1.00 87.88 103 ASN A CA 1
ATOM 776 C C . ASN A 1 103 ? -28.059 5.485 26.091 1.00 87.88 103 ASN A C 1
ATOM 778 O O . ASN A 1 103 ? -28.477 5.013 27.146 1.00 87.88 103 ASN A O 1
ATOM 782 N N . VAL A 1 104 ? -26.812 5.952 25.976 1.00 89.94 104 VAL A N 1
ATOM 783 C CA . VAL A 1 104 ? -25.855 6.021 27.086 1.00 89.94 104 VAL A CA 1
ATOM 784 C C . VAL A 1 104 ? -25.398 7.467 27.258 1.00 89.94 104 VAL A C 1
ATOM 786 O O . VAL A 1 104 ? -24.878 8.072 26.324 1.00 89.94 104 VAL A O 1
ATOM 789 N N . ALA A 1 105 ? -25.592 8.025 28.457 1.00 86.06 105 ALA A N 1
ATOM 790 C CA . ALA A 1 105 ? -25.274 9.426 28.747 1.00 86.06 105 ALA A CA 1
ATOM 791 C C . ALA A 1 105 ? -23.762 9.718 28.739 1.00 86.06 105 ALA A C 1
ATOM 793 O O . ALA A 1 105 ? -23.341 10.764 28.253 1.00 86.06 105 ALA A O 1
ATOM 794 N N . THR A 1 106 ? -22.949 8.777 29.232 1.00 89.88 106 THR A N 1
ATOM 795 C CA . THR A 1 106 ? -21.488 8.910 29.314 1.00 89.88 106 THR A CA 1
ATOM 796 C C . THR A 1 106 ? -20.829 7.627 28.828 1.00 89.88 106 THR A C 1
ATOM 798 O O . THR A 1 106 ? -21.096 6.551 29.362 1.00 89.88 106 THR A O 1
ATOM 801 N N . VAL A 1 107 ? -19.963 7.728 27.818 1.00 89.19 107 VAL A N 1
ATOM 802 C CA . VAL A 1 107 ? -19.248 6.568 27.272 1.00 89.19 107 VAL A CA 1
ATOM 803 C C . VAL A 1 107 ? -18.224 6.050 28.295 1.00 89.19 107 VAL A C 1
ATOM 805 O O . VAL A 1 107 ? -17.439 6.850 28.807 1.00 89.19 107 VAL A O 1
ATOM 808 N N . PRO A 1 108 ? -18.197 4.735 28.594 1.00 88.19 108 PRO A N 1
ATOM 809 C CA . PRO A 1 108 ? -17.177 4.146 29.457 1.00 88.19 108 PRO A CA 1
ATOM 810 C C . PRO A 1 108 ? -15.754 4.372 28.933 1.00 88.19 108 PRO A C 1
ATOM 812 O O . PRO A 1 108 ? -15.496 4.313 27.729 1.00 88.19 108 PRO A O 1
ATOM 815 N N . ALA A 1 109 ? -14.809 4.587 29.849 1.00 87.44 109 ALA A N 1
ATOM 816 C CA . ALA A 1 109 ? -13.403 4.742 29.499 1.00 87.44 109 ALA A CA 1
ATOM 817 C C . ALA A 1 109 ? -12.826 3.452 28.888 1.00 87.44 109 ALA A C 1
ATOM 819 O O . ALA A 1 109 ? -13.207 2.345 29.261 1.00 87.44 109 ALA A O 1
ATOM 820 N N . GLY A 1 110 ? -11.876 3.602 27.962 1.00 84.81 110 GLY A N 1
ATOM 821 C CA . GLY A 1 110 ? -11.137 2.482 27.368 1.00 84.81 110 GLY A CA 1
ATOM 822 C C . GLY A 1 110 ? -11.776 1.853 26.127 1.00 84.81 110 GLY A C 1
ATOM 823 O O . GLY A 1 110 ? -11.159 0.987 25.516 1.00 84.81 110 GLY A O 1
ATOM 824 N N . ILE A 1 111 ? -12.963 2.302 25.704 1.00 87.00 111 ILE A N 1
ATOM 825 C CA . ILE A 1 111 ? -13.564 1.844 24.447 1.00 87.00 111 ILE A CA 1
ATOM 826 C C . ILE A 1 111 ? -12.905 2.583 23.279 1.00 87.00 111 ILE A C 1
ATOM 828 O O . ILE A 1 111 ? -13.190 3.757 23.020 1.00 87.00 111 ILE A O 1
ATOM 832 N N . SER A 1 112 ? -12.037 1.888 22.551 1.00 86.62 112 SER A N 1
ATOM 833 C CA . SER A 1 112 ? -11.405 2.403 21.341 1.00 86.62 112 SER A CA 1
ATOM 834 C C . SER A 1 112 ? -11.289 1.338 20.257 1.00 86.62 112 SER A C 1
ATOM 836 O O . SER A 1 112 ? -11.311 0.136 20.517 1.00 86.62 112 SER A O 1
ATOM 838 N N . ILE A 1 113 ? -11.181 1.801 19.018 1.00 83.81 113 ILE A N 1
ATOM 839 C CA . ILE A 1 113 ? -10.831 0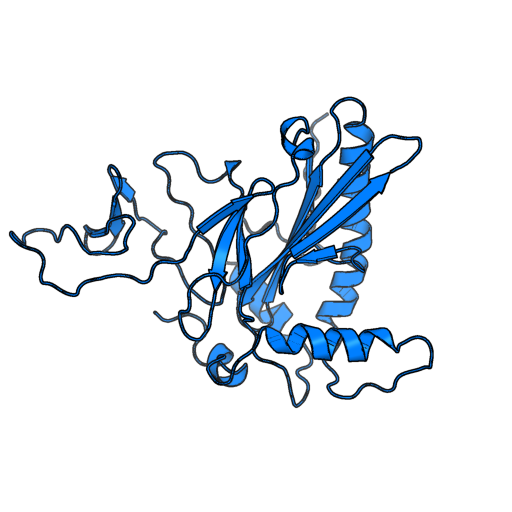.986 17.860 1.00 83.81 113 ILE A CA 1
ATOM 840 C C . ILE A 1 113 ? -9.381 1.246 17.469 1.00 83.81 113 ILE A C 1
ATOM 842 O O . ILE A 1 113 ? -8.831 2.325 17.708 1.00 83.81 113 ILE A O 1
ATOM 846 N N . LYS A 1 114 ? -8.763 0.257 16.822 1.00 82.56 114 LYS A N 1
ATOM 847 C CA . LYS A 1 114 ? -7.421 0.408 16.263 1.00 82.56 114 LYS A CA 1
ATOM 848 C C . LYS A 1 114 ? -7.406 1.554 15.250 1.00 82.56 114 LYS A C 1
ATOM 850 O O . LYS A 1 114 ? -8.210 1.574 14.318 1.00 82.56 114 LYS A O 1
ATOM 855 N N . LYS A 1 115 ? -6.441 2.460 15.402 1.00 85.75 115 LYS A N 1
ATOM 856 C CA . LYS A 1 115 ? -6.100 3.473 14.400 1.00 85.75 115 LYS A CA 1
ATOM 857 C C . LYS A 1 115 ? -4.763 3.149 13.748 1.00 85.75 115 LYS A C 1
ATOM 859 O O . LYS A 1 115 ? -3.946 2.421 14.307 1.00 85.75 115 LYS A O 1
ATOM 864 N N . TYR A 1 116 ? -4.557 3.711 12.567 1.00 87.06 116 TYR A N 1
ATOM 865 C CA . TYR A 1 116 ? -3.307 3.615 11.826 1.00 87.06 116 TYR A CA 1
ATOM 866 C C . TYR A 1 116 ? -2.738 5.017 11.641 1.00 87.06 116 TYR A C 1
ATOM 868 O O . TYR A 1 116 ? -3.502 5.963 11.447 1.00 87.06 116 TYR A O 1
ATOM 876 N N . HIS A 1 117 ? -1.411 5.161 11.664 1.00 90.44 117 HIS A N 1
ATOM 877 C CA . HIS A 1 117 ? -0.804 6.398 11.175 1.00 90.44 117 HIS A CA 1
ATOM 878 C C . HIS A 1 117 ? -1.055 6.503 9.678 1.00 90.44 117 HIS A C 1
ATOM 880 O O . HIS A 1 117 ? -0.930 5.509 8.957 1.00 90.44 117 HIS A O 1
ATOM 886 N N . THR A 1 118 ? -1.384 7.706 9.222 1.00 92.00 118 THR A N 1
ATOM 887 C CA . THR A 1 118 ? -1.718 7.977 7.827 1.00 92.00 118 THR A CA 1
ATOM 888 C C . THR A 1 118 ? -0.861 9.090 7.250 1.00 92.00 118 THR A C 1
ATOM 890 O O . THR A 1 118 ? -0.509 10.034 7.955 1.00 92.00 118 THR A O 1
ATOM 893 N N . MET A 1 119 ? -0.582 9.018 5.953 1.00 93.06 119 MET A N 1
ATOM 894 C CA . MET A 1 119 ? -0.040 10.134 5.173 1.00 93.06 119 MET A CA 1
ATOM 895 C C . MET A 1 119 ? -0.648 10.139 3.771 1.00 93.06 119 MET A C 1
ATOM 897 O O . MET A 1 119 ? -1.120 9.107 3.297 1.00 93.06 119 MET A O 1
ATOM 901 N N . GLU A 1 120 ? -0.612 11.285 3.101 1.00 92.69 120 GLU A N 1
ATOM 902 C CA . GLU A 1 120 ? -1.102 11.444 1.735 1.00 92.69 120 GLU A CA 1
ATOM 903 C C . GLU A 1 120 ? 0.052 11.865 0.820 1.00 92.69 120 GLU A C 1
ATOM 905 O O . GLU A 1 120 ? 0.581 12.963 0.961 1.00 92.69 120 GLU A O 1
ATOM 910 N N . VAL A 1 121 ? 0.480 10.973 -0.079 1.00 89.31 121 VAL A N 1
ATOM 911 C CA . VAL A 1 121 ? 1.632 11.171 -0.979 1.00 89.31 121 VAL A CA 1
ATOM 912 C C . VAL A 1 121 ? 1.392 10.393 -2.280 1.00 89.31 121 VAL A C 1
ATOM 914 O O . VAL A 1 121 ? 0.737 9.350 -2.274 1.00 89.31 121 VAL A O 1
ATOM 917 N N . ASP A 1 122 ? 1.921 10.877 -3.408 1.00 87.19 122 ASP A N 1
ATOM 918 C CA . ASP A 1 122 ? 1.801 10.251 -4.740 1.00 87.19 122 ASP A CA 1
ATOM 919 C C . ASP A 1 122 ? 0.346 10.016 -5.190 1.00 87.19 122 ASP A C 1
ATOM 921 O O . ASP A 1 122 ? 0.042 9.052 -5.892 1.00 87.19 122 ASP A O 1
ATOM 925 N N . GLY A 1 123 ? -0.571 10.894 -4.768 1.00 86.06 123 GLY A N 1
ATOM 926 C CA . GLY A 1 123 ? -1.999 10.794 -5.089 1.00 86.06 123 GLY A CA 1
ATOM 927 C C . GLY A 1 123 ? -2.739 9.669 -4.359 1.00 86.06 123 GLY A C 1
ATOM 928 O O . GLY A 1 123 ? -3.862 9.342 -4.746 1.00 86.06 123 GLY A O 1
ATOM 929 N N . ALA A 1 124 ? -2.138 9.087 -3.317 1.00 88.19 124 ALA A N 1
ATOM 930 C CA . ALA A 1 124 ? -2.730 8.033 -2.507 1.00 88.19 124 ALA A CA 1
ATOM 931 C C . ALA A 1 124 ? -2.648 8.328 -1.007 1.00 88.19 124 ALA A C 1
ATOM 933 O O . ALA A 1 124 ? -1.725 8.985 -0.523 1.00 88.19 124 ALA A O 1
ATOM 934 N N . VAL A 1 125 ? -3.591 7.755 -0.263 1.00 91.62 125 VAL A N 1
ATOM 935 C CA . VAL A 1 125 ? -3.541 7.661 1.195 1.00 91.62 125 VAL A CA 1
ATOM 936 C C . VAL A 1 125 ? -2.800 6.383 1.575 1.00 91.62 125 VAL A C 1
ATOM 938 O O . VAL A 1 125 ? -3.102 5.286 1.088 1.00 91.62 125 VAL A O 1
ATOM 941 N N . TRP A 1 126 ? -1.838 6.532 2.474 1.00 91.81 126 TRP A N 1
ATOM 942 C CA . TRP A 1 126 ? -0.964 5.481 2.973 1.00 91.81 126 TRP A CA 1
ATOM 943 C C . TRP A 1 126 ? -1.234 5.218 4.445 1.00 91.81 126 TRP A C 1
ATOM 945 O O . TRP A 1 126 ? -1.509 6.153 5.193 1.00 91.81 126 TRP A O 1
ATOM 955 N N . VAL A 1 127 ? -1.089 3.961 4.865 1.00 92.12 127 VAL A N 1
ATOM 956 C CA . VAL A 1 127 ? -1.144 3.550 6.275 1.00 92.12 127 VAL A CA 1
ATOM 957 C C . VAL A 1 127 ? 0.176 2.928 6.709 1.00 92.12 127 VAL A C 1
ATOM 959 O O . VAL A 1 127 ? 0.821 2.234 5.920 1.00 92.12 127 VAL A O 1
ATOM 962 N N . TRP A 1 128 ? 0.577 3.171 7.953 1.00 90.88 128 TRP A N 1
ATOM 963 C CA . TRP A 1 128 ? 1.740 2.534 8.570 1.00 90.88 128 TRP A CA 1
ATOM 964 C C . TRP A 1 128 ? 1.341 1.230 9.252 1.00 90.88 128 TRP A C 1
ATOM 966 O O . TRP A 1 128 ? 0.427 1.214 10.075 1.00 90.88 128 TRP A O 1
ATOM 976 N N . HIS A 1 129 ? 2.051 0.152 8.947 1.00 88.81 129 HIS A N 1
ATOM 977 C CA . HIS A 1 129 ? 1.939 -1.121 9.642 1.00 88.81 129 HIS A CA 1
ATOM 978 C C . HIS A 1 129 ? 3.236 -1.424 10.377 1.00 88.81 129 HIS A C 1
ATOM 980 O O . HIS A 1 129 ? 4.308 -1.389 9.779 1.00 88.81 129 HIS A O 1
ATOM 986 N N . ASP A 1 130 ? 3.118 -1.783 11.648 1.00 88.94 130 ASP A N 1
ATOM 987 C CA . ASP A 1 130 ? 4.210 -2.328 12.437 1.00 88.94 130 ASP A CA 1
ATOM 988 C C . ASP A 1 130 ? 3.656 -3.401 13.379 1.00 88.94 130 ASP A C 1
ATOM 990 O O . ASP A 1 130 ? 2.676 -3.164 14.090 1.00 88.94 130 ASP A O 1
ATOM 994 N N . ALA A 1 131 ? 4.262 -4.588 13.362 1.00 82.75 131 ALA A N 1
ATOM 995 C CA . ALA A 1 131 ? 3.824 -5.739 14.147 1.00 82.75 131 ALA A CA 1
ATOM 996 C C . ALA A 1 131 ? 3.914 -5.511 15.668 1.00 82.75 131 ALA A C 1
ATOM 998 O O . ALA A 1 131 ? 3.220 -6.183 16.426 1.00 82.75 131 ALA A O 1
ATOM 999 N N . GLU A 1 132 ? 4.743 -4.563 16.115 1.00 84.94 132 GLU A N 1
ATOM 1000 C CA . GLU A 1 132 ? 4.912 -4.187 17.524 1.00 84.94 132 GLU A CA 1
ATOM 1001 C C . GLU A 1 132 ? 4.122 -2.917 17.886 1.00 84.94 132 GLU A C 1
ATOM 1003 O O . GLU A 1 132 ? 4.128 -2.500 19.041 1.00 84.94 132 GLU A O 1
ATOM 1008 N N . GLY A 1 133 ? 3.423 -2.304 16.923 1.00 81.38 133 GLY A N 1
ATOM 1009 C CA . GLY A 1 133 ? 2.641 -1.085 17.140 1.00 81.38 133 GLY A CA 1
ATOM 1010 C C . GLY A 1 133 ? 3.481 0.183 17.313 1.00 81.38 133 GLY A C 1
ATOM 1011 O O . GLY A 1 133 ? 3.000 1.144 17.909 1.00 81.38 133 GLY A O 1
ATOM 1012 N N . ARG A 1 134 ? 4.724 0.197 16.818 1.00 84.12 134 ARG A N 1
ATOM 1013 C CA . ARG A 1 134 ? 5.629 1.355 16.917 1.00 84.12 134 ARG A CA 1
ATOM 1014 C C . ARG A 1 134 ? 5.254 2.466 15.934 1.00 84.12 134 ARG A C 1
ATOM 1016 O O . ARG A 1 134 ? 4.672 2.202 14.878 1.00 84.12 134 ARG A O 1
ATOM 1023 N N . ASP A 1 135 ? 5.663 3.693 16.255 1.00 88.19 135 ASP A N 1
ATOM 1024 C CA . ASP A 1 135 ? 5.508 4.862 15.382 1.00 88.19 135 ASP A CA 1
ATOM 1025 C C . ASP A 1 135 ? 6.285 4.712 14.051 1.00 88.19 135 ASP A C 1
ATOM 1027 O O . ASP A 1 135 ? 7.275 3.973 13.986 1.00 88.19 135 ASP A O 1
ATOM 1031 N N . PRO A 1 136 ? 5.886 5.428 12.978 1.00 84.00 136 PRO A N 1
ATOM 1032 C CA . PRO A 1 136 ? 6.581 5.379 11.697 1.00 84.00 136 PRO A CA 1
ATOM 1033 C C . PRO A 1 136 ? 8.047 5.802 11.798 1.00 84.00 136 PRO A C 1
ATOM 1035 O O . PRO A 1 136 ? 8.360 6.944 12.130 1.00 84.00 136 PRO A O 1
ATOM 1038 N N . LEU A 1 137 ? 8.949 4.894 11.424 1.00 81.25 137 LEU A N 1
ATOM 1039 C CA . LEU A 1 137 ? 10.397 5.131 11.456 1.00 81.25 137 LEU A CA 1
ATOM 1040 C C . LEU A 1 137 ? 10.886 6.042 10.315 1.00 81.25 137 LEU A C 1
ATOM 1042 O O . LEU A 1 137 ? 11.962 6.629 10.397 1.00 81.25 137 LEU A O 1
ATOM 1046 N N . TRP A 1 138 ? 10.109 6.157 9.237 1.00 82.00 138 TRP A N 1
ATOM 1047 C CA . TRP A 1 138 ? 10.393 7.025 8.094 1.00 82.00 138 TRP A CA 1
ATOM 1048 C C . TRP A 1 138 ? 9.097 7.575 7.495 1.00 82.00 138 TRP A C 1
ATOM 1050 O O . TRP A 1 138 ? 8.007 7.092 7.798 1.00 82.00 138 TRP A O 1
ATOM 1060 N N . LYS A 1 139 ? 9.208 8.566 6.606 1.00 79.69 139 LYS A N 1
ATOM 1061 C CA . LYS A 1 139 ? 8.119 9.026 5.728 1.00 79.69 139 LYS A CA 1
ATOM 1062 C C . LYS A 1 139 ? 8.482 8.729 4.276 1.00 79.69 139 LYS A C 1
ATOM 1064 O O . LYS A 1 139 ? 9.665 8.638 3.947 1.00 79.69 139 LYS A O 1
ATOM 1069 N N . VAL A 1 140 ? 7.487 8.581 3.402 1.00 74.19 140 VAL A N 1
ATOM 1070 C CA . VAL A 1 140 ? 7.751 8.571 1.956 1.00 74.19 140 VAL A CA 1
ATOM 1071 C C . VAL A 1 140 ? 8.115 10.005 1.543 1.00 74.19 140 VAL A C 1
ATOM 1073 O O . VAL A 1 140 ? 7.330 10.909 1.824 1.00 74.19 140 VAL A O 1
ATOM 1076 N N . PRO A 1 141 ? 9.285 10.247 0.920 1.00 78.50 141 PRO A N 1
ATOM 1077 C CA . PRO A 1 141 ? 9.696 11.596 0.535 1.00 78.50 141 PRO A CA 1
ATOM 1078 C C . PRO A 1 141 ? 8.712 12.222 -0.457 1.00 78.50 141 PRO A C 1
ATOM 1080 O O . PRO A 1 141 ? 8.232 11.534 -1.358 1.00 78.50 141 PRO A O 1
ATOM 1083 N N . GLU A 1 142 ? 8.437 13.517 -0.349 1.00 76.56 142 GLU A N 1
ATOM 1084 C CA . GLU A 1 142 ? 7.696 14.243 -1.387 1.00 76.56 142 GLU A CA 1
ATOM 1085 C C . GLU A 1 142 ? 8.581 14.470 -2.622 1.00 76.56 142 GLU A C 1
ATOM 1087 O O . GLU A 1 142 ? 9.799 14.607 -2.505 1.00 76.56 142 GLU A O 1
ATOM 1092 N N . VAL A 1 143 ? 7.970 14.502 -3.808 1.00 76.75 143 VAL A N 1
ATOM 1093 C CA . VAL A 1 143 ? 8.635 14.854 -5.074 1.00 76.75 143 VAL A CA 1
ATOM 1094 C C . VAL A 1 143 ? 8.010 16.166 -5.558 1.00 76.75 143 VAL A C 1
ATOM 1096 O O . VAL A 1 143 ? 6.897 16.127 -6.092 1.00 76.75 143 VAL A O 1
ATOM 1099 N N . PRO A 1 144 ? 8.645 17.332 -5.326 1.00 78.88 144 PRO A N 1
ATOM 1100 C CA . PRO A 1 144 ? 8.052 18.646 -5.599 1.00 78.88 144 PRO A CA 1
ATOM 1101 C C . PRO A 1 144 ? 7.526 18.818 -7.032 1.00 78.88 144 PRO A C 1
ATOM 1103 O O . PRO A 1 144 ? 6.524 19.499 -7.257 1.00 78.88 144 PRO A O 1
ATOM 1106 N N . GLU A 1 145 ? 8.165 18.164 -7.999 1.00 72.75 145 GLU A N 1
ATOM 1107 C CA . GLU A 1 145 ? 7.836 18.192 -9.423 1.00 72.75 145 GLU A CA 1
ATOM 1108 C C . GLU A 1 145 ? 6.441 17.619 -9.712 1.00 72.75 145 GLU A C 1
ATOM 1110 O O . GLU A 1 145 ? 5.763 18.094 -10.627 1.00 72.75 145 GLU A O 1
ATOM 1115 N N . MET A 1 146 ? 5.963 16.659 -8.904 1.00 69.88 146 MET A N 1
ATOM 1116 C CA . MET A 1 146 ? 4.628 16.067 -9.065 1.00 69.88 146 MET A CA 1
ATOM 1117 C C . MET A 1 146 ? 3.500 17.096 -8.936 1.00 69.88 146 MET A C 1
ATOM 1119 O O . MET A 1 146 ? 2.439 16.905 -9.527 1.00 69.88 146 MET A O 1
ATOM 1123 N N . LYS A 1 147 ? 3.714 18.201 -8.206 1.00 72.31 147 LYS A N 1
ATOM 1124 C CA . LYS A 1 147 ? 2.703 19.252 -7.998 1.00 72.31 147 LYS A CA 1
ATOM 1125 C C . LYS A 1 147 ? 2.234 19.897 -9.309 1.00 72.31 147 LYS A C 1
ATOM 1127 O O . LYS A 1 147 ? 1.119 20.407 -9.376 1.00 72.31 147 LYS A O 1
ATOM 1132 N N . TYR A 1 148 ? 3.077 19.867 -10.340 1.00 74.94 148 TYR A N 1
ATOM 1133 C CA . TYR A 1 148 ? 2.802 20.454 -11.653 1.00 74.94 148 TYR A CA 1
ATOM 1134 C C . TYR A 1 148 ? 2.452 19.398 -12.717 1.00 74.94 148 TYR A C 1
ATOM 1136 O O . TYR A 1 148 ? 2.261 19.734 -13.887 1.00 74.94 148 TYR A O 1
ATOM 1144 N N . MET A 1 149 ? 2.365 18.122 -12.327 1.00 73.25 149 MET A N 1
ATOM 1145 C CA . MET A 1 149 ? 2.014 17.003 -13.202 1.00 73.25 149 MET A CA 1
ATOM 1146 C C . MET A 1 149 ? 0.540 16.618 -13.032 1.00 73.25 149 MET A C 1
ATOM 1148 O O . MET A 1 149 ? -0.074 16.866 -11.998 1.00 73.25 149 MET A O 1
ATOM 1152 N N . SER A 1 150 ? -0.051 16.004 -14.059 1.00 67.75 150 SER A N 1
ATOM 1153 C CA . SER A 1 150 ? -1.435 15.511 -14.002 1.00 67.75 150 SER A CA 1
ATOM 1154 C C . SER A 1 150 ? -1.466 13.989 -14.014 1.00 67.75 150 SER A C 1
ATOM 1156 O O . SER A 1 150 ? -0.775 13.357 -14.808 1.00 67.75 150 SER A O 1
ATOM 1158 N N . PHE A 1 151 ? -2.303 13.396 -13.163 1.00 61.94 151 PHE A N 1
ATOM 1159 C CA . PHE A 1 151 ? -2.544 11.954 -13.142 1.00 61.94 151 PHE A CA 1
ATOM 1160 C C . PHE A 1 151 ? -3.249 11.503 -14.434 1.00 61.94 151 PHE A C 1
ATOM 1162 O O . PHE A 1 151 ? -4.318 12.023 -14.763 1.00 61.94 151 PHE A O 1
ATOM 1169 N N . ARG A 1 152 ? -2.667 10.543 -15.170 1.00 56.06 152 ARG A N 1
ATOM 1170 C CA . ARG A 1 152 ? -3.168 10.117 -16.496 1.00 56.06 152 ARG A CA 1
ATOM 1171 C C . ARG A 1 152 ? -3.757 8.708 -16.550 1.00 56.06 152 ARG A C 1
ATOM 1173 O O . ARG A 1 152 ? -4.480 8.410 -17.494 1.00 56.06 152 ARG A O 1
ATOM 1180 N N . GLY A 1 153 ? -3.504 7.856 -15.560 1.00 43.16 153 GLY A N 1
ATOM 1181 C CA . GLY A 1 153 ? -4.027 6.491 -15.559 1.00 43.16 153 GLY A CA 1
ATOM 1182 C C . GLY A 1 153 ? -3.366 5.588 -14.524 1.00 43.16 153 GLY A C 1
ATOM 1183 O O . GLY A 1 153 ? -2.375 5.957 -13.894 1.00 43.16 153 GLY A O 1
ATOM 1184 N N . ARG A 1 154 ? -3.949 4.401 -14.350 1.00 38.53 154 ARG A N 1
ATOM 1185 C CA . ARG A 1 154 ? -3.504 3.360 -13.422 1.00 38.53 154 ARG A CA 1
ATOM 1186 C C . ARG A 1 154 ? -3.446 2.041 -14.173 1.00 38.53 154 ARG A C 1
ATOM 1188 O O . ARG A 1 154 ? -4.419 1.695 -14.831 1.00 38.53 154 ARG A O 1
ATOM 1195 N N . ASN A 1 155 ? -2.372 1.292 -13.977 1.00 33.56 155 ASN A N 1
ATOM 1196 C CA . ASN A 1 155 ? -2.343 -0.147 -14.212 1.00 33.56 155 ASN A CA 1
ATOM 1197 C C . ASN A 1 155 ? -1.649 -0.812 -13.032 1.00 33.56 155 ASN A C 1
ATOM 1199 O O . ASN A 1 155 ? -0.954 -0.155 -12.269 1.00 33.56 155 ASN A O 1
ATOM 1203 N N . GLU A 1 156 ? -1.928 -2.077 -12.782 1.00 30.58 156 GLU A N 1
ATOM 1204 C CA . GLU A 1 156 ? -1.244 -2.822 -11.729 1.00 30.58 156 GLU A CA 1
ATOM 1205 C C . GLU A 1 156 ? 0.211 -3.069 -12.217 1.00 30.58 156 GLU A C 1
ATOM 1207 O O . GLU A 1 156 ? 0.419 -3.063 -13.429 1.00 30.58 156 GLU A O 1
ATOM 1212 N N . PHE A 1 157 ? 1.246 -3.158 -11.346 1.00 33.31 157 PHE A N 1
ATOM 1213 C CA . PHE A 1 157 ? 2.133 -4.340 -11.231 1.00 33.31 157 PHE A CA 1
ATOM 1214 C C . PHE A 1 157 ? 3.732 -4.187 -11.486 1.00 33.31 157 PHE A C 1
ATOM 1216 O O . PHE A 1 157 ? 4.097 -3.275 -12.205 1.00 33.31 157 PHE A O 1
ATOM 1223 N N . MET A 1 158 ? 4.681 -5.036 -10.937 1.00 25.84 158 MET A N 1
ATOM 1224 C CA . MET A 1 158 ? 6.212 -4.969 -10.747 1.00 25.84 158 MET A CA 1
ATOM 1225 C C . MET A 1 158 ? 7.334 -5.103 -11.850 1.00 25.84 158 MET A C 1
ATOM 1227 O O . MET A 1 158 ? 7.293 -5.960 -12.723 1.00 25.84 158 MET A O 1
ATOM 1231 N N . ILE A 1 159 ? 8.456 -4.360 -11.633 1.00 29.16 159 ILE A N 1
ATOM 1232 C CA . ILE A 1 159 ? 9.762 -4.327 -12.373 1.00 29.16 159 ILE A CA 1
ATOM 1233 C C . ILE A 1 159 ? 10.970 -4.000 -11.434 1.00 29.16 159 ILE A C 1
ATOM 1235 O O . ILE A 1 159 ? 10.771 -3.579 -10.297 1.00 29.16 159 ILE A O 1
ATOM 123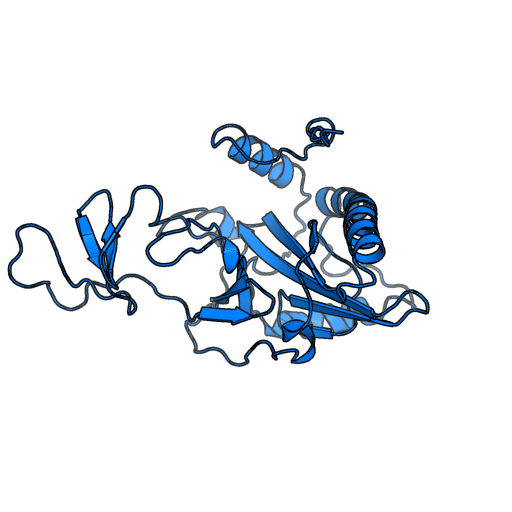9 N N . ASN A 1 160 ? 12.229 -4.165 -11.888 1.00 25.75 160 ASN A N 1
ATOM 1240 C CA . ASN A 1 160 ? 13.471 -3.925 -11.109 1.00 25.75 160 ASN A CA 1
ATOM 1241 C C . ASN A 1 160 ? 13.730 -2.413 -10.863 1.00 25.75 160 ASN A C 1
ATOM 1243 O O . ASN A 1 160 ? 13.827 -1.635 -11.811 1.00 25.75 160 ASN A O 1
ATOM 1247 N N . ALA A 1 161 ? 13.825 -2.004 -9.592 1.00 40.69 161 ALA A N 1
ATOM 1248 C CA . ALA A 1 161 ? 13.589 -0.634 -9.119 1.00 40.69 161 ALA A CA 1
ATOM 1249 C C . ALA A 1 161 ? 14.855 0.214 -8.862 1.00 40.69 161 ALA A C 1
ATOM 1251 O O . ALA A 1 161 ? 15.749 -0.226 -8.145 1.00 40.69 161 ALA A O 1
ATOM 1252 N N . HIS A 1 162 ? 14.887 1.462 -9.351 1.00 43.69 162 HIS A N 1
ATOM 1253 C CA . HIS A 1 162 ? 15.957 2.436 -9.087 1.00 43.69 162 HIS A CA 1
ATOM 1254 C C . HIS A 1 162 ? 15.860 3.128 -7.710 1.00 43.69 162 HIS A C 1
ATOM 1256 O O . HIS A 1 162 ? 16.891 3.544 -7.205 1.00 43.69 162 HIS A O 1
ATOM 1262 N N . ILE A 1 163 ? 14.709 3.192 -7.025 1.00 59.56 163 ILE A N 1
ATOM 1263 C CA . ILE A 1 163 ? 14.653 3.493 -5.576 1.00 59.56 163 ILE A CA 1
ATOM 1264 C C . ILE A 1 163 ? 13.471 2.733 -4.963 1.00 59.56 163 ILE A C 1
ATOM 1266 O O . ILE A 1 163 ? 12.313 3.087 -5.198 1.00 59.56 163 ILE A O 1
ATOM 1270 N N . GLN A 1 164 ? 13.748 1.690 -4.175 1.00 77.00 164 GLN A N 1
ATOM 1271 C CA . GLN A 1 164 ? 12.731 1.057 -3.334 1.00 77.00 164 GLN A CA 1
ATOM 1272 C C . GLN A 1 164 ? 12.653 1.780 -1.981 1.00 77.00 164 GLN A C 1
ATOM 1274 O O . GLN A 1 164 ? 13.653 1.915 -1.278 1.00 77.00 164 GLN A O 1
ATOM 1279 N N . ILE A 1 165 ? 11.458 2.240 -1.619 1.00 83.69 165 ILE A N 1
ATOM 1280 C CA . ILE A 1 165 ? 11.161 2.984 -0.395 1.00 83.69 165 ILE A CA 1
ATOM 1281 C C . ILE A 1 165 ? 10.372 2.061 0.538 1.00 83.69 165 ILE A C 1
AT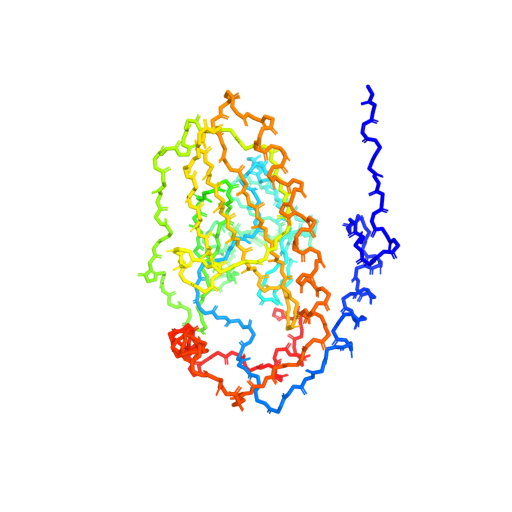OM 1283 O O . ILE A 1 165 ? 9.172 1.837 0.366 1.00 83.69 165 ILE A O 1
ATOM 1287 N N . GLY A 1 166 ? 11.052 1.519 1.548 1.00 87.31 166 GLY A N 1
ATOM 1288 C CA . GLY A 1 166 ? 10.449 0.548 2.461 1.00 87.31 166 GLY A CA 1
ATOM 1289 C C . GLY A 1 166 ? 10.039 -0.763 1.760 1.00 87.31 166 GLY A C 1
ATOM 1290 O O . GLY A 1 166 ? 10.596 -1.118 0.717 1.00 87.31 166 GLY A O 1
ATOM 1291 N N . PRO A 1 167 ? 9.065 -1.512 2.305 1.00 90.00 167 PRO A N 1
ATOM 1292 C CA . PRO A 1 167 ? 8.738 -2.842 1.792 1.00 90.00 167 PRO A CA 1
ATOM 1293 C C . PRO A 1 167 ? 7.806 -2.846 0.572 1.00 90.00 167 PRO A C 1
ATOM 1295 O O . PRO A 1 167 ? 7.643 -3.893 -0.048 1.00 90.00 167 PRO A O 1
ATOM 1298 N N . SER A 1 168 ? 7.159 -1.725 0.247 1.00 88.62 168 SER A N 1
ATOM 1299 C CA . SER A 1 168 ? 5.986 -1.719 -0.635 1.00 88.62 168 SER A CA 1
ATOM 1300 C C . SER A 1 168 ? 6.053 -0.730 -1.791 1.00 88.62 168 SER A C 1
ATOM 1302 O O . SER A 1 168 ? 5.246 -0.860 -2.704 1.00 88.62 168 SER A O 1
ATOM 1304 N N . HIS A 1 169 ? 6.943 0.266 -1.756 1.00 90.38 169 HIS A N 1
ATOM 1305 C CA . HIS A 1 169 ? 6.908 1.383 -2.697 1.00 90.38 169 HIS A CA 1
ATOM 1306 C C . HIS A 1 169 ? 8.166 1.450 -3.545 1.00 90.38 169 HIS A C 1
ATOM 1308 O O . HIS A 1 169 ? 9.279 1.302 -3.046 1.00 90.38 169 HIS A O 1
ATOM 1314 N N . VAL A 1 170 ? 7.990 1.714 -4.828 1.00 88.88 170 VAL A N 1
ATOM 1315 C CA . VAL A 1 170 ? 9.056 1.868 -5.810 1.00 88.88 170 VAL A CA 1
ATOM 1316 C C . VAL A 1 170 ? 8.783 3.128 -6.611 1.00 88.88 170 VAL A C 1
ATOM 1318 O O . VAL A 1 170 ? 7.675 3.322 -7.108 1.00 88.88 170 VAL A O 1
ATOM 1321 N N . ARG A 1 171 ? 9.807 3.966 -6.789 1.00 84.50 171 ARG A N 1
ATOM 1322 C CA . ARG A 1 171 ? 9.760 5.074 -7.747 1.00 84.50 171 ARG A CA 1
ATOM 1323 C C . ARG A 1 171 ? 10.817 4.901 -8.824 1.00 84.50 171 ARG A C 1
ATOM 1325 O O . ARG A 1 171 ? 11.972 4.586 -8.537 1.00 84.50 171 ARG A O 1
ATOM 1332 N N . LEU A 1 172 ? 10.402 5.139 -10.059 1.00 83.88 172 LEU A N 1
ATOM 1333 C CA . LEU A 1 172 ? 11.251 5.145 -11.238 1.00 83.88 172 LEU A CA 1
ATOM 1334 C C . LEU A 1 172 ? 11.060 6.477 -11.952 1.00 83.88 172 LEU A C 1
ATOM 1336 O O . LEU A 1 172 ? 9.937 6.841 -12.294 1.00 83.88 172 LEU A O 1
ATOM 1340 N N . GLN A 1 173 ? 12.153 7.196 -12.173 1.00 80.81 173 GLN A N 1
ATOM 1341 C CA . GLN A 1 173 ? 12.162 8.385 -13.013 1.00 80.81 173 GLN A CA 1
ATOM 1342 C C . GLN A 1 173 ? 12.869 8.049 -14.318 1.00 80.81 173 GLN A C 1
ATOM 1344 O O . GLN A 1 173 ? 13.964 7.487 -14.308 1.00 80.81 173 GLN A O 1
ATOM 1349 N N . PHE A 1 174 ? 12.232 8.398 -15.426 1.00 78.56 174 PHE A N 1
ATOM 1350 C CA . PHE A 1 174 ? 12.756 8.217 -16.765 1.00 78.56 174 PHE A CA 1
ATOM 135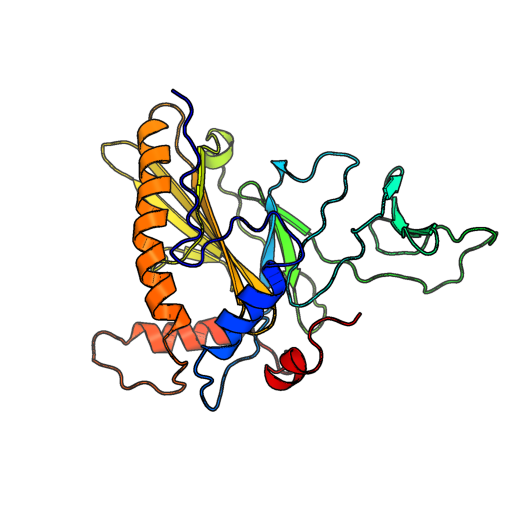1 C C . PHE A 1 174 ? 12.800 9.568 -17.462 1.00 78.56 174 PHE A C 1
ATOM 1353 O O . PHE A 1 174 ? 11.791 10.267 -17.560 1.00 78.56 174 PHE A O 1
ATOM 1360 N N . GLU A 1 175 ? 13.972 9.898 -17.984 1.00 76.50 175 GLU A N 1
ATOM 1361 C CA . GLU A 1 175 ? 14.164 11.020 -18.890 1.00 76.50 175 GLU A CA 1
ATOM 1362 C C . GLU A 1 175 ? 14.361 10.458 -20.296 1.00 76.50 175 GLU A C 1
ATOM 1364 O O . GLU A 1 175 ? 15.156 9.539 -20.510 1.00 76.50 175 GLU A O 1
ATOM 1369 N N . SER A 1 176 ? 13.607 10.978 -21.259 1.00 71.44 176 SER A N 1
ATOM 1370 C CA . SER A 1 176 ? 13.697 10.566 -22.658 1.00 71.44 176 SER A CA 1
ATOM 1371 C C . SER A 1 176 ? 13.589 11.781 -23.580 1.00 71.44 176 SER A C 1
ATOM 1373 O O . SER A 1 176 ? 13.059 12.814 -23.165 1.00 71.44 176 SER A O 1
ATOM 1375 N N . PRO A 1 177 ? 13.994 11.671 -24.858 1.00 75.94 177 PRO A N 1
ATOM 1376 C CA . PRO A 1 177 ? 13.758 12.733 -25.837 1.00 75.94 177 PRO A CA 1
ATOM 1377 C C . PRO A 1 177 ? 12.272 13.096 -26.021 1.00 75.94 177 PRO A C 1
ATOM 1379 O O . PRO A 1 177 ? 11.962 14.195 -26.467 1.00 75.94 177 PRO A O 1
ATOM 1382 N N . LEU A 1 178 ? 11.349 12.190 -25.670 1.00 68.50 178 LEU A N 1
ATOM 1383 C CA . LEU A 1 178 ? 9.894 12.397 -25.726 1.00 68.50 178 LEU A CA 1
ATOM 1384 C C . LEU A 1 178 ? 9.330 13.053 -24.447 1.00 68.50 178 LEU A C 1
ATOM 1386 O O . LEU A 1 178 ? 8.117 13.238 -24.314 1.00 68.50 178 LEU A O 1
ATOM 1390 N N . GLY A 1 179 ? 10.205 13.415 -23.509 1.00 73.62 179 GLY A N 1
ATOM 1391 C CA . GLY A 1 179 ? 9.881 14.059 -22.242 1.00 73.62 179 GLY A CA 1
ATOM 1392 C C . GLY A 1 179 ? 10.117 13.159 -21.032 1.00 73.62 179 GLY A C 1
ATOM 1393 O O . GLY A 1 179 ? 10.532 11.999 -21.150 1.00 73.62 179 GLY A O 1
ATOM 1394 N N . SER A 1 180 ? 9.833 13.730 -19.864 1.00 79.00 180 SER A N 1
ATOM 1395 C CA . SER A 1 180 ? 10.003 13.081 -18.569 1.00 79.00 180 SER A CA 1
ATOM 1396 C C . SER A 1 180 ? 8.782 12.249 -18.176 1.00 79.00 180 SER A C 1
ATOM 1398 O O . SER A 1 180 ? 7.633 12.544 -18.538 1.00 79.00 180 SER A O 1
ATOM 1400 N N . LEU A 1 181 ? 9.053 11.188 -17.425 1.00 83.25 181 LEU A N 1
ATOM 1401 C CA . LEU A 1 181 ? 8.080 10.236 -16.917 1.00 83.25 181 LEU A CA 1
ATOM 1402 C C . LEU A 1 181 ? 8.494 9.828 -15.505 1.00 83.25 181 LEU A C 1
ATOM 1404 O O . LEU A 1 181 ? 9.630 9.422 -15.273 1.00 83.25 181 LEU A O 1
ATOM 1408 N N . LEU A 1 182 ? 7.545 9.857 -14.579 1.00 86.31 182 LEU A N 1
ATOM 1409 C CA . LEU A 1 182 ? 7.717 9.276 -13.259 1.00 86.31 182 LEU A CA 1
ATOM 1410 C C . LEU A 1 182 ? 6.688 8.164 -13.053 1.00 86.31 182 LEU A C 1
ATOM 1412 O O . LEU A 1 182 ? 5.486 8.356 -13.239 1.00 86.31 182 LEU A O 1
ATOM 1416 N N . VAL A 1 183 ? 7.173 7.001 -12.643 1.00 86.12 183 VAL A N 1
ATOM 1417 C CA . VAL A 1 183 ? 6.368 5.829 -12.321 1.00 86.12 183 VAL A CA 1
ATOM 1418 C C . VAL A 1 183 ? 6.491 5.564 -10.828 1.00 86.12 183 VAL A C 1
ATOM 1420 O O . VAL A 1 183 ? 7.590 5.359 -10.316 1.00 86.12 183 VAL A O 1
ATOM 1423 N N . ALA A 1 184 ? 5.365 5.576 -10.123 1.00 88.50 184 ALA A N 1
ATOM 1424 C CA . ALA A 1 184 ? 5.289 5.260 -8.704 1.00 88.50 184 ALA A CA 1
ATOM 1425 C C . ALA A 1 184 ? 4.452 3.992 -8.523 1.00 88.50 184 ALA A C 1
ATOM 1427 O O . ALA A 1 184 ? 3.276 3.956 -8.889 1.00 88.50 184 ALA A O 1
ATOM 1428 N N . GLN A 1 185 ? 5.053 2.947 -7.969 1.00 87.06 185 GLN A N 1
ATOM 1429 C CA . GLN A 1 185 ? 4.444 1.636 -7.830 1.00 87.06 185 GLN A CA 1
ATOM 1430 C C . GLN A 1 185 ? 4.358 1.221 -6.368 1.00 87.06 185 GLN A C 1
ATOM 1432 O O . GLN A 1 185 ? 5.364 1.186 -5.671 1.00 87.06 185 GLN A O 1
ATOM 1437 N N . SER A 1 186 ? 3.162 0.838 -5.932 1.00 88.00 186 SER A N 1
ATOM 1438 C CA . SER A 1 186 ? 2.895 0.386 -4.567 1.00 88.00 186 SER A CA 1
ATOM 1439 C C . SER A 1 186 ? 2.344 -1.039 -4.543 1.00 88.00 186 SER A C 1
ATOM 1441 O O . SER A 1 186 ? 1.407 -1.326 -5.286 1.00 88.00 186 SER A O 1
ATOM 1443 N N . VAL A 1 187 ? 2.857 -1.897 -3.660 1.00 88.81 187 VAL A N 1
ATOM 1444 C CA . VAL A 1 187 ? 2.400 -3.276 -3.422 1.00 88.81 187 VAL A CA 1
ATOM 1445 C C . VAL A 1 187 ? 1.816 -3.388 -2.015 1.00 88.81 187 VAL A C 1
ATOM 1447 O O . VAL A 1 187 ? 2.533 -3.283 -1.024 1.00 88.81 187 VAL A O 1
ATOM 1450 N N . THR A 1 188 ? 0.521 -3.660 -1.913 1.00 82.56 188 THR A N 1
ATOM 1451 C CA . THR A 1 188 ? -0.194 -3.783 -0.639 1.00 82.56 188 THR A CA 1
ATOM 1452 C C . THR A 1 188 ? -0.665 -5.223 -0.440 1.00 82.56 188 THR A C 1
ATOM 1454 O O . THR A 1 188 ? -1.473 -5.709 -1.238 1.00 82.56 188 THR A O 1
ATOM 1457 N N . PRO A 1 189 ? -0.207 -5.934 0.608 1.00 80.06 189 PRO A N 1
ATOM 1458 C CA . PRO A 1 189 ? -0.772 -7.227 0.981 1.00 80.06 189 PRO A CA 1
ATOM 1459 C C . PRO A 1 189 ? -2.254 -7.060 1.317 1.00 80.06 189 PRO A C 1
ATOM 1461 O O . PRO A 1 189 ? -2.601 -6.216 2.140 1.00 80.06 189 PRO A O 1
ATOM 1464 N N . LEU A 1 190 ? -3.129 -7.843 0.690 1.00 72.44 190 LEU A N 1
ATOM 1465 C CA . LEU A 1 190 ? -4.560 -7.842 1.015 1.00 72.44 190 LEU A CA 1
ATOM 1466 C C . LEU A 1 190 ? -4.895 -8.956 2.006 1.00 72.44 190 LEU A C 1
ATOM 1468 O O . LEU A 1 190 ? -5.653 -8.744 2.945 1.00 72.44 190 LEU A O 1
ATOM 1472 N N . SER A 1 191 ? -4.301 -10.127 1.799 1.00 67.69 191 SER A N 1
ATOM 1473 C CA . SER A 1 191 ? -4.417 -11.318 2.639 1.00 67.69 191 SER A CA 1
ATOM 1474 C C . SER A 1 191 ? -3.177 -12.200 2.413 1.00 67.69 191 SER A C 1
ATOM 1476 O O . SER A 1 191 ? -2.332 -11.858 1.571 1.00 67.69 191 SER A O 1
ATOM 1478 N N . PRO A 1 192 ? -3.007 -13.332 3.122 1.00 74.44 192 PRO A N 1
ATOM 1479 C CA . PRO A 1 192 ? -1.878 -14.216 2.877 1.00 74.44 192 PRO A CA 1
ATOM 1480 C C . PRO A 1 192 ? -1.815 -14.621 1.405 1.00 74.44 192 PRO A C 1
ATOM 1482 O O . PRO A 1 192 ? -2.796 -15.084 0.824 1.00 74.44 192 PRO A O 1
ATOM 1485 N N . LEU A 1 193 ? -0.638 -14.443 0.803 1.00 74.12 193 LEU A N 1
ATOM 1486 C CA . LEU A 1 193 ? -0.346 -14.786 -0.592 1.00 74.12 193 LEU A CA 1
ATOM 1487 C C . LEU A 1 193 ? -1.082 -13.964 -1.663 1.00 74.12 193 LEU A C 1
ATOM 1489 O O . LEU A 1 193 ? -0.805 -14.197 -2.844 1.00 74.12 193 LEU A O 1
ATOM 1493 N N . LEU A 1 194 ? -1.926 -13.001 -1.276 1.00 72.44 194 LEU A N 1
ATOM 1494 C CA . LEU A 1 194 ? -2.633 -12.088 -2.171 1.00 72.44 194 LEU A CA 1
ATOM 1495 C C . LEU A 1 194 ? -2.124 -10.659 -1.982 1.00 72.44 194 LEU A C 1
ATOM 1497 O O . LEU A 1 194 ? -2.144 -10.100 -0.884 1.00 72.44 194 LEU A O 1
ATOM 1501 N N . GLN A 1 195 ? -1.700 -10.049 -3.078 1.00 79.19 195 GLN A N 1
ATOM 1502 C CA . GLN A 1 195 ? -1.169 -8.694 -3.093 1.00 79.19 195 GLN A CA 1
ATOM 1503 C C . GLN A 1 195 ? -1.909 -7.889 -4.151 1.00 79.19 195 GLN A C 1
ATOM 1505 O O . GLN A 1 195 ? -2.248 -8.422 -5.204 1.00 79.19 195 GLN A O 1
ATOM 1510 N N . ARG A 1 196 ? -2.144 -6.614 -3.853 1.00 80.44 196 ARG A N 1
ATOM 1511 C CA . ARG A 1 196 ? -2.588 -5.617 -4.820 1.00 80.44 196 ARG A CA 1
ATOM 1512 C C . ARG A 1 196 ? -1.396 -4.770 -5.198 1.00 80.44 196 ARG A C 1
ATOM 1514 O O . ARG A 1 196 ? -0.785 -4.171 -4.314 1.00 80.44 196 ARG A O 1
ATOM 1521 N N . VAL A 1 197 ? -1.107 -4.666 -6.480 1.00 84.19 197 VAL A N 1
ATOM 1522 C CA . VAL A 1 197 ? -0.143 -3.690 -6.974 1.00 84.19 197 VAL A CA 1
ATOM 1523 C C . VAL A 1 197 ? -0.904 -2.476 -7.527 1.00 84.19 197 VAL A C 1
ATOM 1525 O O . VAL A 1 197 ? -2.086 -2.529 -7.874 1.00 84.19 197 VAL A O 1
ATOM 1528 N N . VAL A 1 198 ? -0.277 -1.314 -7.539 1.00 85.38 198 VAL A N 1
ATOM 1529 C CA . VAL A 1 198 ? -0.816 -0.126 -8.197 1.00 85.38 198 VAL A CA 1
ATOM 1530 C C . VAL A 1 198 ? 0.360 0.632 -8.768 1.00 85.38 198 VAL A C 1
ATOM 1532 O O . VAL A 1 198 ? 1.207 1.089 -8.007 1.00 85.38 198 VAL A O 1
ATOM 1535 N N . THR A 1 199 ? 0.392 0.782 -10.084 1.00 86.06 199 THR A N 1
ATOM 1536 C CA . THR A 1 199 ? 1.347 1.611 -10.811 1.00 86.06 199 THR A CA 1
ATOM 1537 C C . THR A 1 199 ? 0.657 2.909 -11.216 1.00 86.06 199 THR A C 1
ATOM 1539 O O . THR A 1 199 ? -0.385 2.914 -11.881 1.00 86.06 199 THR A O 1
ATOM 1542 N N . ARG A 1 200 ? 1.237 4.026 -10.782 1.00 88.00 200 ARG A N 1
ATOM 1543 C CA . ARG A 1 200 ? 0.808 5.388 -11.097 1.00 88.00 200 ARG A CA 1
ATOM 1544 C C . ARG A 1 200 ? 1.839 6.016 -12.012 1.00 88.00 200 ARG A C 1
ATOM 1546 O O . ARG A 1 200 ? 3.030 5.997 -11.711 1.00 88.00 200 ARG A O 1
ATOM 1553 N N . VAL A 1 201 ? 1.361 6.572 -13.115 1.00 88.25 201 VAL A N 1
ATOM 1554 C CA . VAL A 1 201 ? 2.196 7.219 -14.123 1.00 88.25 201 VAL A CA 1
ATOM 1555 C C . VAL A 1 201 ? 1.915 8.714 -14.112 1.00 88.25 201 VAL A C 1
ATOM 1557 O O . VAL A 1 201 ? 0.775 9.149 -14.304 1.00 88.25 201 VAL A O 1
ATOM 1560 N N . PHE A 1 202 ? 2.974 9.486 -13.898 1.00 87.94 202 PHE A N 1
ATOM 1561 C CA . PHE A 1 202 ? 2.960 10.939 -13.887 1.00 87.94 202 PHE A CA 1
ATOM 1562 C C . PHE A 1 202 ? 3.817 11.447 -15.036 1.00 87.94 202 PHE A C 1
ATOM 1564 O O . PHE A 1 202 ? 4.981 11.071 -15.181 1.00 87.94 202 PHE A O 1
ATOM 1571 N N . THR A 1 203 ? 3.228 12.309 -15.854 1.00 87.50 203 THR A N 1
ATOM 1572 C CA . THR A 1 203 ? 3.933 13.009 -16.922 1.00 87.50 203 THR A CA 1
ATOM 1573 C C . THR A 1 203 ? 3.479 14.468 -16.957 1.00 87.50 203 THR A C 1
ATOM 1575 O O . THR A 1 203 ? 2.363 14.786 -16.516 1.00 87.50 203 THR A O 1
ATOM 1578 N N . PRO A 1 204 ? 4.304 15.378 -17.497 1.00 86.12 204 PRO A N 1
ATOM 1579 C CA . PRO A 1 204 ? 3.846 16.700 -17.893 1.00 86.12 204 PRO A CA 1
ATOM 1580 C C . PRO A 1 204 ? 2.614 16.662 -18.815 1.00 86.12 204 PRO A C 1
ATOM 1582 O O . PRO A 1 204 ? 2.266 15.657 -19.437 1.00 86.12 204 PRO A O 1
ATOM 1585 N N . ASN A 1 205 ? 1.925 17.796 -18.935 1.00 87.00 205 ASN A N 1
ATOM 1586 C CA . ASN A 1 205 ? 0.713 17.859 -19.754 1.00 87.00 205 ASN A CA 1
ATOM 1587 C C . ASN A 1 205 ? 0.988 17.731 -21.257 1.00 87.00 205 ASN A C 1
ATOM 1589 O O . ASN A 1 205 ? 0.167 17.160 -21.972 1.00 87.00 205 ASN A O 1
ATOM 1593 N N . TYR A 1 206 ? 2.133 18.226 -21.731 1.00 86.88 206 TYR A N 1
ATOM 1594 C CA . TYR A 1 206 ? 2.471 18.229 -23.156 1.00 86.88 206 TYR A CA 1
ATOM 1595 C C . TYR A 1 206 ? 2.751 16.823 -23.717 1.00 86.88 206 TYR A C 1
ATOM 1597 O O . TYR A 1 206 ? 2.528 16.590 -24.899 1.00 86.88 206 TYR A O 1
ATOM 1605 N N . ASN A 1 207 ? 3.189 15.869 -22.886 1.00 88.38 207 ASN A N 1
ATOM 1606 C CA . ASN A 1 207 ? 3.461 14.483 -23.281 1.00 88.38 207 ASN A CA 1
ATOM 1607 C C . ASN A 1 207 ? 2.393 13.505 -22.750 1.00 88.38 207 ASN A C 1
ATOM 1609 O O . ASN A 1 207 ? 2.652 12.316 -22.590 1.00 88.38 207 ASN A O 1
ATOM 1613 N N . ALA A 1 208 ? 1.161 13.974 -22.518 1.00 87.00 208 ALA A N 1
ATOM 1614 C CA . ALA A 1 208 ? 0.071 13.149 -21.989 1.00 87.00 208 ALA A CA 1
ATOM 1615 C C . ALA A 1 208 ? -0.231 11.893 -22.829 1.00 87.00 208 ALA A C 1
ATOM 1617 O O . ALA A 1 208 ? -0.565 10.852 -22.267 1.00 87.00 208 ALA A O 1
ATOM 1618 N N . VAL A 1 209 ? -0.093 11.972 -24.159 1.00 87.62 209 VAL A N 1
ATOM 1619 C CA . VAL A 1 209 ? -0.263 10.814 -25.059 1.00 87.62 209 VAL A CA 1
ATOM 1620 C C . VAL A 1 209 ? 0.818 9.764 -24.804 1.00 87.62 209 VAL A C 1
ATOM 1622 O O . VAL A 1 209 ? 0.513 8.578 -24.723 1.00 87.62 209 VAL A O 1
ATOM 1625 N N . PHE A 1 210 ? 2.064 10.200 -24.602 1.00 85.38 210 PHE A N 1
ATOM 1626 C CA . PHE A 1 210 ? 3.162 9.320 -24.210 1.00 85.38 210 PHE A CA 1
ATOM 1627 C C . PHE A 1 210 ? 2.913 8.706 -22.827 1.00 85.38 210 PHE A C 1
ATOM 1629 O O . PHE A 1 210 ? 3.068 7.502 -22.662 1.00 85.38 210 PHE A O 1
ATOM 1636 N N . GLY A 1 211 ? 2.423 9.488 -21.858 1.00 86.31 211 GLY A N 1
ATOM 1637 C CA . GLY A 1 211 ? 2.006 8.970 -20.552 1.00 86.31 211 GLY A CA 1
ATOM 1638 C C . GLY A 1 211 ? 0.917 7.895 -20.650 1.00 86.31 211 GLY A C 1
ATOM 1639 O O . GLY A 1 211 ? 1.040 6.839 -20.034 1.00 86.31 211 GLY A O 1
ATOM 1640 N N . ALA A 1 212 ? -0.119 8.117 -21.464 1.00 87.12 212 ALA A N 1
ATOM 1641 C CA . ALA A 1 212 ? -1.181 7.136 -21.696 1.00 87.12 212 ALA A CA 1
ATOM 1642 C C . ALA A 1 212 ? -0.661 5.865 -22.390 1.00 87.12 212 ALA A C 1
ATOM 1644 O O . ALA A 1 212 ? -1.037 4.755 -22.010 1.00 87.12 212 ALA A O 1
ATOM 1645 N N . PHE A 1 213 ? 0.240 6.013 -23.365 1.00 88.44 213 PHE A N 1
ATOM 1646 C CA . PHE A 1 213 ? 0.913 4.880 -23.996 1.00 88.44 213 PHE A CA 1
ATOM 1647 C C . PHE A 1 213 ? 1.729 4.077 -22.979 1.00 88.44 213 PHE A C 1
ATOM 1649 O O . PHE A 1 213 ? 1.589 2.860 -22.926 1.00 88.44 213 PHE A O 1
ATOM 1656 N N . THR A 1 214 ? 2.520 4.742 -22.135 1.00 84.50 214 THR A N 1
ATOM 1657 C CA . THR A 1 214 ? 3.306 4.094 -21.077 1.00 84.50 214 THR A CA 1
ATOM 1658 C C . THR A 1 214 ? 2.413 3.322 -20.115 1.00 84.50 214 THR A C 1
ATOM 1660 O O . THR A 1 214 ? 2.722 2.183 -19.782 1.00 84.50 214 THR A O 1
ATOM 1663 N N . VAL A 1 215 ? 1.278 3.901 -19.711 1.00 84.81 215 VAL A N 1
ATOM 1664 C CA . VAL A 1 215 ? 0.276 3.215 -18.884 1.00 84.81 215 VAL A CA 1
ATOM 1665 C C . VAL A 1 215 ? -0.152 1.903 -19.554 1.00 84.81 215 VAL A C 1
ATOM 1667 O O . VAL A 1 215 ? -0.097 0.855 -18.913 1.00 84.81 215 VAL A O 1
ATOM 1670 N N . LEU A 1 216 ? -0.528 1.928 -20.836 1.00 84.00 216 LEU A N 1
ATOM 1671 C CA . LEU A 1 216 ? -0.938 0.725 -21.574 1.00 84.00 216 LEU A CA 1
ATOM 1672 C C . LEU A 1 216 ? 0.202 -0.289 -21.753 1.00 84.00 216 LEU A C 1
ATOM 1674 O O . LEU A 1 216 ? -0.004 -1.485 -21.549 1.00 84.00 216 LEU A O 1
ATOM 1678 N N . ALA A 1 217 ? 1.394 0.178 -22.123 1.00 84.06 217 ALA A N 1
ATOM 1679 C CA . ALA A 1 217 ? 2.568 -0.662 -22.334 1.00 84.06 217 ALA A CA 1
ATOM 1680 C C . ALA A 1 217 ? 2.958 -1.408 -21.050 1.00 84.06 217 ALA A C 1
ATOM 1682 O O . ALA A 1 217 ? 3.145 -2.626 -21.083 1.00 84.06 217 ALA A O 1
ATOM 1683 N N . GLU A 1 218 ? 2.975 -0.700 -19.921 1.00 79.38 218 GLU A N 1
ATOM 1684 C CA . GLU A 1 218 ? 3.241 -1.266 -18.599 1.00 79.38 218 GLU A CA 1
ATOM 1685 C C . GLU A 1 218 ? 2.236 -2.374 -18.246 1.00 79.38 218 GLU A C 1
ATOM 1687 O O . GLU A 1 218 ? 2.628 -3.458 -17.818 1.00 79.38 218 GLU A O 1
ATOM 1692 N N . ALA A 1 219 ? 0.939 -2.161 -18.510 1.00 79.50 219 ALA A N 1
ATOM 1693 C CA . ALA A 1 219 ? -0.094 -3.173 -18.262 1.00 79.50 219 ALA A CA 1
ATOM 1694 C C . ALA A 1 219 ? 0.174 -4.481 -19.022 1.00 79.50 219 ALA A C 1
ATOM 1696 O O . ALA A 1 219 ? 0.005 -5.582 -18.489 1.00 79.50 219 ALA A O 1
ATOM 1697 N N . VAL A 1 220 ? 0.594 -4.356 -20.286 1.00 79.38 220 VAL A N 1
ATOM 1698 C CA . VAL A 1 220 ? 0.907 -5.496 -21.153 1.00 79.38 220 VAL A CA 1
ATOM 1699 C C . VAL A 1 220 ? 2.165 -6.212 -20.682 1.00 79.38 220 VAL A C 1
ATOM 1701 O O . VAL A 1 220 ? 2.167 -7.446 -20.628 1.00 79.38 220 VAL A O 1
ATOM 1704 N N . GLN A 1 221 ? 3.228 -5.466 -20.365 1.00 79.12 221 GLN A N 1
ATOM 1705 C CA . GLN A 1 221 ? 4.474 -6.045 -19.863 1.00 79.12 221 GLN A CA 1
ATOM 1706 C C . GLN A 1 221 ? 4.204 -6.822 -18.598 1.00 79.12 221 GLN A C 1
ATOM 1708 O O . GLN A 1 221 ? 4.539 -8.005 -18.516 1.00 79.12 221 GLN A O 1
ATOM 1713 N N . PHE A 1 222 ? 3.493 -6.199 -17.673 1.00 79.75 222 PHE A N 1
ATOM 1714 C CA . PHE A 1 222 ? 3.308 -6.850 -16.421 1.00 79.75 222 PHE A CA 1
ATOM 1715 C C . PHE A 1 222 ? 2.427 -8.089 -16.503 1.00 79.75 222 PHE A C 1
ATOM 1717 O O . PHE A 1 222 ? 2.686 -9.082 -15.828 1.00 79.75 222 PHE A O 1
ATOM 1724 N N . LYS A 1 223 ? 1.371 -8.083 -17.314 1.00 74.12 223 LYS A N 1
ATOM 1725 C CA . LYS A 1 223 ? 0.523 -9.273 -17.453 1.00 74.12 223 LYS A CA 1
ATOM 1726 C C . LYS A 1 223 ? 1.353 -10.557 -17.678 1.00 74.12 223 LYS A C 1
ATOM 1728 O O . LYS A 1 223 ? 0.956 -11.631 -17.227 1.00 74.12 223 LYS A O 1
ATOM 1733 N N . ARG A 1 224 ? 2.530 -10.442 -18.309 1.00 76.50 224 ARG A N 1
ATOM 1734 C CA . ARG A 1 224 ? 3.510 -11.531 -18.457 1.00 76.50 224 ARG A CA 1
ATOM 1735 C C . ARG A 1 224 ? 4.142 -11.948 -17.121 1.00 76.50 224 ARG A C 1
ATOM 1737 O O . ARG A 1 224 ? 4.235 -13.142 -16.849 1.00 76.50 224 ARG A O 1
ATOM 1744 N N . ASP A 1 225 ? 4.514 -10.996 -16.275 1.00 78.25 225 ASP A N 1
ATOM 1745 C CA . ASP A 1 225 ? 5.022 -11.226 -14.921 1.00 78.25 225 ASP A CA 1
ATOM 1746 C C . ASP A 1 225 ? 3.973 -11.839 -13.978 1.00 78.25 225 ASP A C 1
ATOM 1748 O O . ASP A 1 225 ? 4.319 -12.776 -13.251 1.00 78.25 225 ASP A O 1
ATOM 1752 N N . VAL A 1 226 ? 2.689 -11.422 -14.040 1.00 74.81 226 VAL A N 1
ATOM 1753 C CA . VAL A 1 226 ? 1.582 -12.079 -13.290 1.00 74.81 226 VAL A CA 1
ATOM 1754 C C . VAL A 1 226 ? 1.622 -13.581 -13.522 1.00 74.81 226 VAL A C 1
ATOM 1756 O O . VAL A 1 226 ? 1.564 -14.366 -12.574 1.00 74.81 226 VAL A O 1
ATOM 1759 N N . ALA A 1 227 ? 1.678 -13.973 -14.799 1.00 74.31 227 ALA A N 1
ATOM 1760 C CA . ALA A 1 227 ? 1.565 -15.363 -15.206 1.00 74.31 227 ALA A CA 1
ATOM 1761 C C . ALA A 1 227 ? 2.695 -16.189 -14.584 1.00 74.31 227 ALA A C 1
ATOM 1763 O O . ALA A 1 227 ? 2.454 -17.256 -14.024 1.00 74.31 227 ALA A O 1
ATOM 1764 N N . ILE A 1 228 ? 3.914 -15.647 -14.579 1.00 73.31 228 ILE A N 1
ATOM 1765 C CA . ILE A 1 228 ? 5.053 -16.284 -13.922 1.00 73.31 228 ILE A CA 1
ATOM 1766 C C . ILE A 1 228 ? 4.876 -16.311 -12.396 1.00 73.31 228 ILE A C 1
ATOM 1768 O O . ILE A 1 228 ? 5.186 -17.320 -11.765 1.00 73.31 228 ILE A O 1
ATOM 1772 N N . TRP A 1 229 ? 4.390 -15.243 -11.760 1.00 73.81 229 TRP A N 1
ATOM 1773 C CA . TRP A 1 229 ? 4.329 -15.162 -10.291 1.00 73.81 229 TRP A CA 1
ATOM 1774 C C . TRP A 1 229 ? 3.212 -15.967 -9.658 1.00 73.81 229 TRP A C 1
ATOM 1776 O O . TRP A 1 229 ? 3.392 -16.471 -8.549 1.00 73.81 229 TRP A O 1
ATOM 1786 N N . ASN A 1 230 ? 2.106 -16.138 -10.373 1.00 73.56 230 ASN A N 1
ATOM 1787 C CA . ASN A 1 230 ? 1.019 -17.002 -9.937 1.00 73.56 230 ASN A CA 1
ATOM 1788 C C . ASN A 1 230 ? 1.393 -18.485 -10.037 1.00 73.56 230 ASN A C 1
ATOM 1790 O O . ASN A 1 230 ? 0.874 -19.288 -9.268 1.00 73.56 230 ASN A O 1
ATOM 1794 N N . SER A 1 231 ? 2.318 -18.843 -10.932 1.00 69.69 231 SER A N 1
ATOM 1795 C CA . SER A 1 231 ? 2.736 -20.234 -11.138 1.00 69.69 231 SER A CA 1
ATOM 1796 C C . SER A 1 231 ? 4.064 -20.601 -10.470 1.00 69.69 231 SER A C 1
ATOM 1798 O O . SER A 1 231 ? 4.355 -21.787 -10.318 1.00 69.69 231 SER A O 1
ATOM 1800 N N . LYS A 1 232 ? 4.890 -19.629 -10.057 1.00 68.00 232 LYS A N 1
ATOM 1801 C CA . LYS A 1 232 ? 6.187 -19.922 -9.430 1.00 68.00 232 LYS A CA 1
ATOM 1802 C C . LYS A 1 232 ? 6.075 -20.160 -7.924 1.00 68.00 232 LYS A C 1
ATOM 1804 O O . LYS A 1 232 ? 5.312 -19.505 -7.217 1.00 68.00 232 LYS A O 1
ATOM 1809 N N . ARG A 1 233 ? 6.935 -21.044 -7.415 1.00 69.56 233 ARG A N 1
ATOM 1810 C CA . ARG A 1 233 ? 7.090 -21.312 -5.978 1.00 69.56 233 ARG A CA 1
ATOM 1811 C C . ARG A 1 233 ? 8.194 -20.472 -5.349 1.00 69.56 233 ARG A C 1
ATOM 1813 O O . ARG A 1 233 ? 9.198 -20.154 -5.992 1.00 69.56 233 ARG A O 1
ATOM 1820 N N . TYR A 1 234 ? 8.050 -20.173 -4.062 1.00 73.69 234 TYR A N 1
ATOM 1821 C CA . TYR A 1 234 ? 9.155 -19.615 -3.289 1.00 73.69 234 TYR A CA 1
ATOM 1822 C C . TYR A 1 234 ? 10.204 -20.694 -3.011 1.00 73.69 234 TYR A C 1
ATOM 1824 O O . TYR A 1 234 ? 9.891 -21.759 -2.486 1.00 73.69 234 TYR A O 1
ATOM 1832 N N . VAL A 1 235 ? 11.460 -20.389 -3.329 1.00 70.62 235 VAL A N 1
ATOM 1833 C CA . VAL A 1 235 ? 12.618 -21.215 -2.975 1.00 70.62 235 VAL A CA 1
ATOM 1834 C C . VAL A 1 235 ? 13.466 -20.418 -1.993 1.00 70.62 235 VAL A C 1
ATOM 1836 O O . VAL A 1 235 ? 13.932 -19.321 -2.322 1.00 70.62 235 VAL A O 1
ATOM 1839 N N . SER A 1 236 ? 13.646 -20.947 -0.783 1.00 69.88 236 SER A N 1
ATOM 1840 C CA . SER A 1 236 ? 14.401 -20.294 0.295 1.00 69.88 236 SER A CA 1
ATOM 1841 C C . SER A 1 236 ? 15.891 -20.181 -0.041 1.00 69.88 236 SER A C 1
ATOM 1843 O O . SER A 1 236 ? 16.475 -19.112 0.130 1.00 69.88 236 SER A O 1
ATOM 1845 N N . ALA A 1 237 ? 16.469 -21.233 -0.624 1.00 75.38 237 ALA A N 1
ATOM 184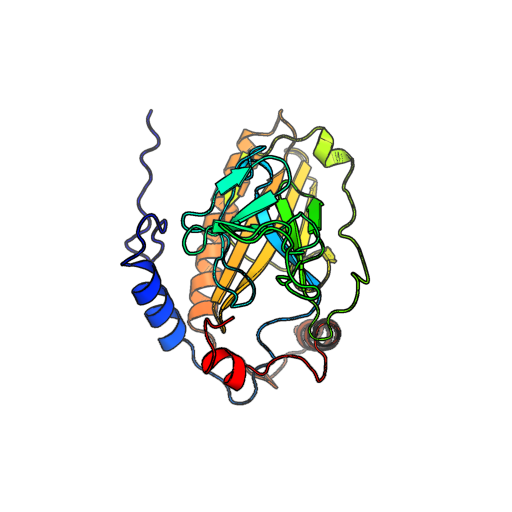6 C CA . ALA A 1 237 ? 17.852 -21.286 -1.094 1.00 75.38 237 ALA A CA 1
ATOM 1847 C C . ALA A 1 237 ? 17.913 -21.693 -2.584 1.00 75.38 237 ALA A C 1
ATOM 1849 O O . ALA A 1 237 ? 18.156 -22.859 -2.888 1.00 75.38 237 ALA A O 1
ATOM 1850 N N . PRO A 1 238 ? 17.633 -20.773 -3.528 1.00 76.31 238 PRO A N 1
ATOM 1851 C CA . PRO A 1 238 ? 17.732 -21.074 -4.952 1.00 76.31 238 PRO A CA 1
ATOM 1852 C C . PRO A 1 238 ? 19.198 -21.255 -5.369 1.00 76.31 238 PRO A C 1
ATOM 1854 O O . PRO A 1 238 ? 20.103 -20.683 -4.758 1.00 76.31 238 PRO A O 1
ATOM 1857 N N . ALA A 1 239 ? 19.432 -22.042 -6.421 1.00 79.19 239 ALA A N 1
ATOM 1858 C CA . ALA A 1 239 ? 20.739 -22.114 -7.061 1.00 79.19 239 ALA A CA 1
ATOM 1859 C C . ALA A 1 239 ? 21.014 -20.785 -7.781 1.00 79.19 239 ALA A C 1
ATOM 1861 O O . ALA A 1 239 ? 20.202 -20.352 -8.595 1.00 79.19 239 ALA A O 1
ATOM 1862 N N . TYR A 1 240 ? 22.131 -20.135 -7.454 1.00 77.31 240 TYR A N 1
ATOM 1863 C CA . TYR A 1 240 ? 22.503 -18.836 -8.016 1.00 77.31 240 TYR A CA 1
ATOM 1864 C C . TYR A 1 240 ? 23.583 -19.006 -9.079 1.00 77.31 240 TYR A C 1
ATOM 1866 O O . TYR A 1 240 ? 24.592 -19.674 -8.834 1.00 77.31 240 TYR A O 1
ATOM 1874 N N . VAL A 1 241 ? 23.425 -18.330 -10.216 1.00 78.81 241 VAL A N 1
ATOM 1875 C CA . VAL A 1 241 ? 24.548 -18.093 -11.133 1.00 78.81 241 VAL A CA 1
ATOM 1876 C C . VAL A 1 241 ? 25.268 -16.794 -10.761 1.00 78.81 241 VAL A C 1
ATOM 1878 O O . VAL A 1 241 ? 24.786 -15.990 -9.962 1.00 78.81 241 VAL A O 1
ATOM 1881 N N . ARG A 1 242 ? 26.462 -16.557 -11.322 1.00 72.19 242 ARG A N 1
ATOM 1882 C CA . ARG A 1 242 ? 27.292 -15.386 -10.971 1.00 72.19 242 ARG A CA 1
ATOM 1883 C C . ARG A 1 242 ? 26.598 -14.035 -11.204 1.00 72.19 242 ARG A C 1
ATOM 1885 O O . ARG A 1 242 ? 26.995 -13.066 -10.560 1.00 72.19 242 ARG A O 1
ATOM 1892 N N . SER A 1 243 ? 25.609 -13.963 -12.095 1.00 70.44 243 SER A N 1
ATOM 1893 C CA . SER A 1 243 ? 24.811 -12.759 -12.362 1.00 70.44 243 SER A CA 1
ATOM 1894 C C . SER A 1 243 ? 23.738 -12.477 -11.302 1.00 70.44 243 SER A C 1
ATOM 1896 O O . SER A 1 243 ? 23.294 -11.341 -11.193 1.00 70.44 243 SER A O 1
ATOM 1898 N N . ASP A 1 244 ? 23.372 -13.451 -10.462 1.00 73.62 244 ASP A N 1
ATOM 1899 C CA . ASP A 1 244 ? 22.236 -13.345 -9.527 1.00 73.62 244 ASP A CA 1
ATOM 1900 C C . ASP A 1 244 ? 22.610 -12.782 -8.147 1.00 73.62 244 ASP A C 1
ATOM 1902 O O . ASP A 1 244 ? 21.850 -12.889 -7.179 1.00 73.62 244 ASP A O 1
ATOM 1906 N N . LYS A 1 245 ? 23.801 -12.189 -8.014 1.00 67.25 245 LYS A N 1
ATOM 1907 C CA . LYS A 1 245 ? 24.354 -11.735 -6.723 1.00 67.25 245 LYS A CA 1
ATOM 1908 C C . LYS A 1 245 ? 23.419 -10.782 -5.969 1.00 67.25 245 LYS A C 1
ATOM 1910 O O . LYS A 1 245 ? 23.395 -10.791 -4.738 1.00 67.25 245 LYS A O 1
ATOM 1915 N N . THR A 1 246 ? 22.631 -9.992 -6.694 1.00 74.12 246 THR A N 1
ATOM 1916 C CA . THR A 1 246 ? 21.705 -9.004 -6.128 1.00 74.12 246 THR A CA 1
ATOM 1917 C C . THR A 1 246 ? 20.500 -9.638 -5.437 1.00 74.12 246 THR A C 1
ATOM 1919 O O . THR A 1 246 ? 19.985 -9.050 -4.492 1.00 74.12 246 THR A O 1
ATOM 1922 N N . ILE A 1 247 ? 20.088 -10.857 -5.809 1.00 72.81 247 ILE A N 1
ATOM 1923 C CA . ILE A 1 247 ? 18.905 -11.517 -5.229 1.00 72.81 247 ILE A CA 1
ATOM 1924 C C . ILE A 1 247 ? 19.119 -11.806 -3.740 1.00 72.81 247 ILE A C 1
ATOM 1926 O O . ILE A 1 247 ? 18.235 -11.556 -2.917 1.00 72.81 247 ILE A O 1
ATOM 1930 N N . ARG A 1 248 ? 20.301 -12.318 -3.373 1.00 75.88 248 ARG A N 1
ATOM 1931 C CA . ARG A 1 248 ? 20.631 -12.602 -1.969 1.00 75.88 248 ARG A CA 1
ATOM 1932 C C . ARG A 1 248 ? 20.713 -11.312 -1.153 1.00 75.88 248 ARG A C 1
ATOM 1934 O O . ARG A 1 248 ? 20.146 -11.260 -0.065 1.00 75.88 248 ARG A O 1
ATOM 1941 N N . ALA A 1 249 ? 21.394 -10.294 -1.681 1.00 77.62 249 ALA A N 1
ATOM 1942 C CA . ALA A 1 249 ? 21.524 -8.996 -1.021 1.00 77.62 249 ALA A CA 1
ATOM 1943 C C . ALA A 1 249 ? 20.154 -8.337 -0.804 1.00 77.62 249 ALA A C 1
ATOM 1945 O O . ALA A 1 249 ? 19.858 -7.879 0.296 1.00 77.62 249 ALA A O 1
ATOM 1946 N N . PHE A 1 250 ? 19.286 -8.388 -1.817 1.00 79.50 250 PHE A N 1
ATOM 1947 C CA . PHE A 1 250 ? 17.924 -7.876 -1.742 1.00 79.50 250 PHE A CA 1
ATOM 1948 C C . PHE A 1 250 ? 17.098 -8.575 -0.660 1.00 79.50 250 PHE A C 1
ATOM 1950 O O . PHE A 1 250 ? 16.479 -7.911 0.165 1.00 79.50 250 PHE A O 1
ATOM 1957 N N . ARG A 1 251 ? 17.124 -9.915 -0.616 1.00 81.00 251 ARG A N 1
ATOM 1958 C CA . ARG A 1 251 ? 16.419 -10.676 0.426 1.00 81.00 251 ARG A CA 1
ATOM 1959 C C . ARG A 1 251 ? 16.918 -10.317 1.822 1.00 81.00 251 ARG A C 1
ATOM 1961 O O . ARG A 1 251 ? 16.097 -10.121 2.707 1.00 81.00 251 ARG A O 1
ATOM 1968 N N . ALA A 1 252 ? 18.234 -10.207 2.012 1.00 82.00 252 ALA A N 1
ATOM 1969 C CA . ALA A 1 252 ? 18.816 -9.827 3.298 1.00 82.00 252 ALA A CA 1
ATOM 1970 C C . ALA A 1 252 ? 18.389 -8.415 3.728 1.00 82.00 252 ALA A C 1
ATOM 1972 O O . ALA A 1 252 ? 17.974 -8.226 4.866 1.00 82.00 252 ALA A O 1
ATOM 1973 N N . TRP A 1 253 ? 18.415 -7.449 2.806 1.00 85.25 253 TRP A N 1
ATOM 1974 C CA . TRP A 1 253 ? 17.911 -6.099 3.055 1.00 85.25 253 TRP A CA 1
ATOM 1975 C C . TRP A 1 253 ? 16.411 -6.097 3.387 1.00 85.25 253 TRP A C 1
ATOM 1977 O O . TRP A 1 253 ? 15.997 -5.441 4.336 1.00 85.25 253 TRP A O 1
ATOM 1987 N N . PHE A 1 254 ? 15.587 -6.867 2.671 1.00 85.62 254 PHE A N 1
ATOM 1988 C CA . PHE A 1 254 ? 14.139 -6.907 2.899 1.00 85.62 254 PHE A CA 1
ATOM 1989 C C . PHE A 1 254 ? 13.764 -7.533 4.255 1.00 85.62 254 PHE A C 1
ATOM 1991 O O . PHE A 1 254 ? 12.729 -7.194 4.826 1.00 85.62 254 PHE A O 1
ATOM 1998 N N . MET A 1 255 ? 14.610 -8.410 4.812 1.00 85.38 255 MET A N 1
ATOM 1999 C CA . MET A 1 255 ? 14.354 -9.036 6.115 1.00 85.38 255 MET A CA 1
ATOM 2000 C C . MET A 1 255 ? 14.248 -8.036 7.272 1.00 85.38 255 MET A C 1
ATOM 2002 O O . MET A 1 255 ? 13.609 -8.359 8.268 1.00 85.38 255 MET A O 1
ATOM 2006 N N . GLN A 1 256 ? 14.800 -6.825 7.138 1.00 87.19 256 GLN A N 1
ATOM 2007 C CA . GLN A 1 256 ? 14.705 -5.781 8.168 1.00 87.19 256 GLN A CA 1
ATOM 2008 C C . GLN A 1 256 ? 13.262 -5.334 8.461 1.00 87.19 256 GLN A C 1
ATOM 2010 O O . GLN A 1 256 ? 12.993 -4.766 9.514 1.00 87.19 256 GLN A O 1
ATOM 2015 N N . PHE A 1 257 ? 12.333 -5.565 7.526 1.00 89.50 257 PHE A N 1
ATOM 2016 C CA . PHE A 1 257 ? 10.925 -5.203 7.686 1.00 89.50 257 PHE A CA 1
ATOM 2017 C C . PHE A 1 257 ? 10.127 -6.263 8.452 1.00 89.50 257 PHE A C 1
ATOM 2019 O O . PHE A 1 257 ? 8.920 -6.119 8.607 1.00 89.50 257 PHE A O 1
ATOM 2026 N N . TYR A 1 258 ? 10.770 -7.327 8.927 1.00 87.88 258 TYR A N 1
ATOM 2027 C CA . TYR A 1 258 ? 10.144 -8.331 9.773 1.00 87.88 258 TYR A CA 1
ATOM 2028 C C . TYR A 1 258 ? 10.771 -8.315 11.163 1.00 87.88 258 TYR A C 1
ATOM 2030 O O . TYR A 1 258 ? 11.963 -8.066 11.325 1.00 87.88 258 TYR A O 1
ATOM 2038 N N . SER A 1 259 ? 9.954 -8.621 12.161 1.00 87.56 259 SER A N 1
ATOM 2039 C CA . SER A 1 259 ? 10.379 -8.807 13.548 1.00 87.56 259 SER A CA 1
ATOM 2040 C C . SER A 1 259 ? 9.837 -10.114 14.116 1.00 87.56 259 SER A C 1
ATOM 2042 O O . SER A 1 259 ? 9.037 -10.796 13.473 1.00 87.56 259 SER A O 1
ATOM 2044 N N . GLU A 1 260 ? 10.259 -10.477 15.324 1.00 83.94 260 GLU A N 1
ATOM 2045 C CA . GLU A 1 260 ? 9.801 -11.700 15.997 1.00 83.94 260 GLU A CA 1
ATOM 2046 C C . GLU A 1 260 ? 8.282 -11.707 16.236 1.00 83.94 260 GLU A C 1
ATOM 2048 O O . GLU A 1 260 ? 7.652 -12.761 16.179 1.00 83.94 260 GLU A O 1
ATOM 2053 N N . SER A 1 261 ? 7.680 -10.526 16.401 1.00 84.88 261 SER A N 1
ATOM 2054 C CA . SER A 1 261 ? 6.230 -10.340 16.551 1.00 84.88 261 SER A CA 1
ATOM 2055 C C . SER A 1 261 ? 5.456 -10.433 15.230 1.00 84.88 261 SER A C 1
ATOM 2057 O O . SER A 1 261 ? 4.227 -10.346 15.224 1.00 84.88 261 SER A O 1
ATOM 2059 N N . SER A 1 262 ? 6.138 -10.590 14.090 1.00 83.75 262 SER A N 1
ATOM 2060 C CA . SER A 1 262 ? 5.474 -10.704 12.789 1.00 83.75 262 SER A CA 1
ATOM 2061 C C . SER A 1 262 ? 4.640 -11.981 12.712 1.00 83.75 262 SER A C 1
ATOM 2063 O O . SER A 1 262 ? 5.135 -13.087 12.928 1.00 83.75 262 SER A O 1
ATOM 2065 N N . ILE A 1 263 ? 3.367 -11.836 12.339 1.00 81.44 263 ILE A N 1
ATOM 2066 C CA . ILE A 1 263 ? 2.433 -12.961 12.235 1.00 81.44 263 ILE A CA 1
ATOM 2067 C C . ILE A 1 263 ? 2.950 -13.949 11.187 1.00 81.44 263 ILE A C 1
ATOM 2069 O O . ILE A 1 263 ? 3.128 -13.597 10.021 1.00 81.44 263 ILE A O 1
ATOM 2073 N N . SER A 1 264 ? 3.165 -15.205 11.578 1.00 82.44 264 SER A N 1
ATOM 2074 C CA . SER A 1 264 ? 3.616 -16.232 10.636 1.00 82.44 264 SER A CA 1
ATOM 2075 C C . SER A 1 264 ? 2.560 -16.511 9.562 1.00 82.44 264 SER A C 1
ATOM 2077 O O . SER A 1 264 ? 1.358 -16.361 9.788 1.00 82.44 264 SER A O 1
ATOM 2079 N N . LEU A 1 265 ? 2.988 -17.004 8.396 1.00 77.81 265 LEU A N 1
ATOM 2080 C CA . LEU A 1 265 ? 2.060 -17.356 7.318 1.00 77.81 265 LEU A CA 1
ATOM 2081 C C . LEU A 1 265 ? 0.975 -18.343 7.780 1.00 77.81 265 LEU A C 1
ATOM 2083 O O . LEU A 1 265 ? -0.196 -18.159 7.463 1.00 77.81 265 LEU A O 1
ATOM 2087 N N . LYS A 1 266 ? 1.350 -19.358 8.570 1.00 78.19 266 LYS A N 1
ATOM 2088 C CA . LYS A 1 266 ? 0.415 -20.355 9.109 1.00 78.19 266 LYS A CA 1
ATOM 2089 C C . LYS A 1 266 ? -0.663 -19.703 9.978 1.00 78.19 266 LYS A C 1
ATOM 2091 O O . LYS A 1 266 ? -1.838 -20.001 9.803 1.00 78.19 266 LYS A O 1
ATOM 2096 N N . GLN A 1 267 ? -0.269 -18.796 10.873 1.00 77.00 267 GLN A N 1
ATOM 2097 C CA . GLN A 1 267 ? -1.211 -18.062 11.724 1.00 77.00 267 GLN A CA 1
ATOM 2098 C C . GLN A 1 267 ? -2.123 -17.153 10.892 1.00 77.00 267 GLN A C 1
ATOM 2100 O O . GLN A 1 267 ? -3.332 -17.148 11.105 1.00 77.00 267 GLN A O 1
ATOM 2105 N N . ALA A 1 268 ? -1.566 -16.443 9.908 1.00 73.25 268 ALA A N 1
ATOM 2106 C CA . ALA A 1 268 ? -2.335 -15.552 9.044 1.00 73.25 268 ALA A CA 1
ATOM 2107 C C . ALA A 1 268 ? -3.345 -16.310 8.160 1.00 73.25 268 ALA A C 1
ATOM 2109 O O . ALA A 1 268 ? -4.440 -15.815 7.916 1.00 73.25 268 ALA A O 1
ATOM 2110 N N . MET A 1 269 ? -3.011 -17.525 7.707 1.00 71.50 269 MET A N 1
ATOM 2111 C CA . MET A 1 269 ? -3.933 -18.387 6.952 1.00 71.50 269 MET A CA 1
ATOM 2112 C C . MET A 1 269 ? -5.044 -18.994 7.824 1.00 71.50 269 MET A C 1
ATOM 2114 O O . MET A 1 269 ? -6.116 -19.292 7.309 1.00 71.50 269 MET A O 1
ATOM 2118 N N . GLN A 1 270 ? -4.803 -19.182 9.126 1.00 70.62 270 GLN A N 1
ATOM 2119 C CA . GLN A 1 270 ? -5.781 -19.736 10.074 1.00 70.62 270 GLN A CA 1
ATOM 2120 C C . GLN A 1 270 ? -6.744 -18.684 10.642 1.00 70.62 270 GLN A C 1
ATOM 2122 O O . GLN A 1 270 ? -7.839 -19.041 11.066 1.00 70.62 270 GLN A O 1
ATOM 2127 N N . LYS A 1 271 ? -6.354 -17.404 10.634 1.00 64.12 271 LYS A N 1
ATOM 2128 C CA . LYS A 1 271 ? -7.181 -16.264 11.063 1.00 64.12 271 LYS A CA 1
ATOM 2129 C C . LYS A 1 271 ? -7.354 -15.253 9.924 1.00 64.12 271 LYS A C 1
ATOM 2131 O O . LYS A 1 271 ? -6.815 -14.151 10.009 1.00 64.12 271 LYS A O 1
ATOM 2136 N N . PRO A 1 272 ? -8.036 -15.612 8.826 1.00 51.22 272 PRO A N 1
ATOM 2137 C CA . PRO A 1 272 ? -7.987 -14.794 7.626 1.00 51.22 272 PRO A CA 1
ATOM 2138 C C . PRO A 1 272 ? -8.695 -13.436 7.751 1.00 51.22 272 PRO A C 1
ATOM 2140 O O . PRO A 1 272 ? -8.392 -12.578 6.928 1.00 51.22 272 PRO A O 1
ATOM 2143 N N . LEU A 1 273 ? -9.618 -13.219 8.707 1.00 48.12 273 LEU A N 1
ATOM 2144 C CA . LEU A 1 273 ? -10.516 -12.050 8.668 1.00 48.12 273 LEU A CA 1
ATOM 2145 C C . LEU A 1 273 ? -11.079 -11.531 10.014 1.00 48.12 273 LEU A C 1
ATOM 2147 O O . LEU A 1 273 ? -11.980 -10.696 9.970 1.00 48.12 273 LEU A O 1
ATOM 2151 N N . ASP A 1 274 ? -10.580 -11.942 11.184 1.00 41.91 274 ASP A N 1
ATOM 2152 C CA . ASP A 1 274 ? -11.212 -11.545 12.458 1.00 41.91 274 ASP A CA 1
ATOM 2153 C C . ASP A 1 274 ? -10.463 -10.427 13.198 1.00 41.91 274 ASP A C 1
ATOM 2155 O O . ASP A 1 274 ? -9.249 -10.493 13.417 1.00 41.91 274 ASP A O 1
ATOM 2159 N N . TRP A 1 275 ? -11.242 -9.402 13.549 1.00 43.53 275 TRP A N 1
ATOM 2160 C CA . TRP A 1 275 ? -10.969 -8.361 14.540 1.00 43.53 275 TRP A CA 1
ATOM 2161 C C . TRP A 1 275 ? -10.958 -8.943 15.956 1.00 43.53 275 TRP A C 1
ATOM 2163 O O . TRP A 1 275 ? -11.833 -9.781 16.267 1.00 43.53 275 TRP A O 1
#

pLDDT: mean 73.44, std 17.48, range [24.92, 93.06]

InterPro domains:
  IPR017941 Rieske [2Fe-2S] iron-sulphur domain [PF00355] (72-108)
  IPR017941 Rieske [2Fe-2S] iron-sulphur domain [PS51296] (26-127)
  IPR036922 Rieske [2Fe-2S] iron-sulphur domain superfamily [SSF50022] (26-133)
  IPR045605 3-ketosteroid-9-alpha-monooxygenase, oxygenase component-like, C-terminal domain [PF19298] (210-258)
  IPR050584 Cholesterol 7-desaturase [PTHR21266] (70-151)

Sequence (275 aa):
MSLDHQELTDIGFEHISGKRDRAMNINRVQSAKQIGDKLPPPYPNGWFAVVESRDLKVGKMVSVDALGCANLAIGGSVSGSCITCPFHQWRFNADGQCVGIPNVATVPAGISIKKYHTMEVDGAVWVWHDAEGRDPLWKVPEVPEMKYMSFRGRNEFMINAHIQIGPSHVRLQFESPLGSLLVAQSVTPLSPLLQRVVTRVFTPNYNAVFGAFTVLAEAVQFKRDVAIWNSKRYVSAPAYVRSDKTIRAFRAWFMQFYSESSISLKQAMQKPLDW

Secondary structure (DSSP, 8-state):
-------GGGGT------HHHHHHHHHHHHHTS---S-PPPS--SEEEEEEEGGGS-TT------BTTB--S-TT-EEETTEEE-TTT--EE-TTSBEEE-TT-SSPPTT-B-----EEEETTEEEEEE-TT-PPPS--PPP-GGGGG-EEEEEE------SEEETTTEEEEEEEETTEEEEEEEEEEEEETTEEEEEEEEEE-STTHHHHHHHHHHHHHHHHHHHHHHHHPPP-SSPPPPGGGHHHHHHHHHHGGG--TTSPPHHHHHHSSS--

Foldseek 3Di:
DDPPPPQPVVLLDHPCPDPPVVVVSVCVLVVLADEDDDDFFQDFFFKAFWFFLVVDDPQADDFTFFPLEDDQRVQWGGDPQWIARRPQRFIAGQQQDTPDGPPDPDDDPPRGDDDFDWDQAPRTIMTGDDLVPDDHPDDDDHDVVLVQWDWQDKAFDDDDAPDDDAQFWGWDWDQDPLAIKIWIKGWTRRAQPDITIIITIIGHPVSSVVSNVCNVVVNVVGVVVVVCSSNDYDDPDDDDDPVCVVVVVVVVVNCVRDDPSRQHSVRRVVSSYDD

Organism: Papilio machaon (NCBI:txid76193)